Protein AF-A0A6L9YHJ6-F1 (afdb_monomer)

Structure (mmCIF, N/CA/C/O backbone):
data_AF-A0A6L9YHJ6-F1
#
_entry.id   AF-A0A6L9YHJ6-F1
#
loop_
_atom_site.group_PDB
_atom_site.id
_atom_site.type_symbol
_atom_site.label_atom_id
_atom_site.label_alt_id
_atom_site.label_comp_id
_atom_site.label_asym_id
_atom_site.label_entity_id
_atom_site.label_seq_id
_atom_site.pdbx_PDB_ins_code
_atom_site.Cartn_x
_atom_site.Cartn_y
_atom_site.Cartn_z
_atom_site.occupancy
_atom_site.B_iso_or_equiv
_atom_site.auth_seq_id
_atom_site.auth_comp_id
_atom_site.auth_asym_id
_atom_site.auth_atom_id
_atom_site.pdbx_PDB_model_num
ATOM 1 N N . MET A 1 1 ? 12.066 2.619 3.632 1.00 60.19 1 MET A N 1
ATOM 2 C CA . MET A 1 1 ? 12.499 1.839 2.445 1.00 60.19 1 MET A CA 1
ATOM 3 C C . MET A 1 1 ? 12.240 2.711 1.219 1.00 60.19 1 MET A C 1
ATOM 5 O O . MET A 1 1 ? 11.196 3.342 1.198 1.00 60.19 1 MET A O 1
ATOM 9 N N . GLY A 1 2 ? 13.189 2.837 0.285 1.00 82.94 2 GLY A N 1
ATOM 10 C CA . GLY A 1 2 ? 13.108 3.817 -0.812 1.00 82.94 2 GLY A CA 1
ATOM 11 C C . GLY A 1 2 ? 12.429 3.302 -2.085 1.00 82.94 2 GLY A C 1
ATOM 12 O O . GLY A 1 2 ? 12.253 2.095 -2.258 1.00 82.94 2 GLY A O 1
ATOM 13 N N . ILE A 1 3 ? 12.109 4.233 -2.988 1.00 90.50 3 ILE A N 1
ATOM 14 C CA . ILE A 1 3 ? 11.460 3.978 -4.286 1.00 90.50 3 ILE A CA 1
ATOM 15 C C . ILE A 1 3 ? 12.320 3.144 -5.249 1.00 90.50 3 ILE A C 1
ATOM 17 O O . ILE A 1 3 ? 11.811 2.503 -6.160 1.00 90.50 3 ILE A O 1
ATOM 21 N N . GLU A 1 4 ? 13.632 3.094 -5.010 1.00 91.81 4 GLU A N 1
ATOM 22 C CA . GLU A 1 4 ? 14.607 2.372 -5.832 1.00 91.81 4 GLU A CA 1
ATOM 23 C C . GLU A 1 4 ? 14.233 0.895 -6.048 1.00 91.81 4 GLU A C 1
ATOM 25 O O . GLU A 1 4 ? 14.529 0.333 -7.096 1.00 91.81 4 GLU A O 1
ATOM 30 N N . ARG A 1 5 ? 13.531 0.269 -5.091 1.00 92.00 5 ARG A N 1
ATOM 31 C CA . ARG A 1 5 ? 13.114 -1.141 -5.176 1.00 92.00 5 ARG A CA 1
ATOM 32 C C . ARG A 1 5 ? 12.245 -1.451 -6.397 1.00 92.00 5 ARG A C 1
ATOM 34 O O . ARG A 1 5 ? 12.295 -2.568 -6.889 1.00 92.00 5 ARG A O 1
ATOM 41 N N . TYR A 1 6 ? 11.492 -0.483 -6.913 1.00 95.25 6 TYR A N 1
ATOM 42 C CA . TYR A 1 6 ? 10.631 -0.694 -8.082 1.00 95.25 6 TYR A CA 1
ATOM 43 C C . TYR A 1 6 ? 11.399 -0.675 -9.407 1.00 95.25 6 TYR A C 1
ATOM 45 O O . TYR A 1 6 ? 10.825 -0.934 -10.457 1.00 95.25 6 TYR A O 1
ATOM 53 N N . PHE A 1 7 ? 12.708 -0.412 -9.363 1.00 95.25 7 PHE A N 1
ATOM 54 C CA . PHE A 1 7 ? 13.616 -0.485 -10.507 1.00 95.25 7 PHE A CA 1
ATOM 55 C C . PHE A 1 7 ? 14.366 -1.826 -10.558 1.00 95.25 7 PHE A C 1
ATOM 57 O O . PHE A 1 7 ? 15.302 -1.980 -11.342 1.00 95.25 7 PHE A O 1
ATOM 64 N N . PHE A 1 8 ? 13.971 -2.806 -9.738 1.00 95.50 8 PHE A N 1
ATOM 65 C CA . PHE A 1 8 ? 14.528 -4.158 -9.722 1.00 95.50 8 PHE A CA 1
ATOM 66 C C . PHE A 1 8 ? 13.431 -5.205 -9.918 1.00 95.50 8 PHE A C 1
ATOM 68 O O . PHE A 1 8 ? 12.334 -5.066 -9.378 1.00 95.50 8 PHE A O 1
ATOM 75 N N . LEU A 1 9 ? 13.771 -6.294 -10.610 1.00 94.62 9 LEU A N 1
ATOM 76 C CA . LEU A 1 9 ? 12.945 -7.502 -10.671 1.00 94.62 9 LEU A CA 1
ATOM 77 C C . LEU A 1 9 ? 13.459 -8.523 -9.662 1.00 94.62 9 LEU A C 1
ATOM 79 O O . LEU A 1 9 ? 14.649 -8.837 -9.657 1.00 94.62 9 LEU A O 1
ATOM 83 N N . TYR A 1 10 ? 12.569 -9.036 -8.820 1.00 93.94 10 TYR A N 1
ATOM 84 C CA . TYR A 1 10 ? 12.864 -9.933 -7.713 1.00 93.94 10 TYR A CA 1
ATOM 85 C C . TYR A 1 10 ? 12.521 -11.381 -8.056 1.00 93.94 10 TYR A C 1
ATOM 87 O O . TYR A 1 10 ? 11.380 -11.717 -8.358 1.00 93.94 10 TYR A O 1
ATOM 95 N N . TYR A 1 11 ? 13.495 -12.264 -7.869 1.00 93.88 11 TYR A N 1
ATOM 96 C CA . TYR A 1 11 ? 13.375 -13.697 -8.097 1.00 93.88 11 TYR A CA 1
ATOM 97 C C . TYR A 1 11 ? 13.592 -14.445 -6.786 1.00 93.88 11 TYR A C 1
ATOM 99 O O . TYR A 1 11 ? 14.512 -14.139 -6.020 1.00 93.88 11 TYR A O 1
ATOM 107 N N . LYS A 1 12 ? 12.723 -15.420 -6.495 1.00 93.25 12 LYS A N 1
ATOM 108 C CA . LYS A 1 12 ? 12.873 -16.279 -5.315 1.00 93.25 12 LYS A CA 1
ATOM 109 C C . LYS A 1 12 ? 14.107 -17.161 -5.476 1.00 93.25 12 LYS A C 1
ATOM 111 O O . LYS A 1 12 ? 14.342 -17.715 -6.543 1.00 93.25 12 LYS A O 1
ATOM 116 N N . LEU A 1 13 ? 14.854 -17.315 -4.391 1.00 92.75 13 LEU A N 1
ATOM 117 C CA . LEU A 1 13 ? 15.991 -18.219 -4.311 1.00 92.75 13 LEU A CA 1
ATOM 118 C C . LEU A 1 13 ? 15.673 -19.418 -3.407 1.00 92.75 13 LEU A C 1
ATOM 120 O O . LEU A 1 13 ? 14.813 -19.303 -2.525 1.00 92.75 13 LEU A O 1
ATOM 124 N N . PRO A 1 14 ? 16.380 -20.550 -3.584 1.00 93.00 14 PRO A N 1
ATOM 125 C CA . PRO A 1 14 ? 16.259 -21.705 -2.705 1.00 93.00 14 PRO A CA 1
ATOM 126 C C . PRO A 1 14 ? 16.455 -21.343 -1.229 1.00 93.00 14 PRO A C 1
ATOM 128 O O . PRO A 1 14 ? 17.334 -20.554 -0.872 1.00 93.00 14 PRO A O 1
ATOM 131 N N . ALA A 1 15 ? 15.663 -21.965 -0.351 1.00 88.69 15 ALA A N 1
ATOM 132 C CA . ALA A 1 15 ? 15.728 -21.720 1.090 1.00 88.69 15 ALA A CA 1
ATOM 133 C C . ALA A 1 15 ? 17.104 -22.061 1.692 1.00 88.69 15 ALA A C 1
ATOM 135 O O . ALA A 1 15 ? 17.530 -21.402 2.641 1.00 88.69 15 ALA A O 1
ATOM 136 N N . SER A 1 16 ? 17.821 -23.022 1.103 1.00 91.31 16 SER A N 1
ATOM 137 C CA . SER A 1 16 ? 19.186 -23.405 1.487 1.00 91.31 16 SER A CA 1
ATOM 138 C C . SER A 1 16 ? 20.178 -22.239 1.418 1.00 91.31 16 SER A C 1
ATOM 140 O O . SER A 1 16 ? 21.087 -22.154 2.240 1.00 91.31 16 SER A O 1
ATOM 142 N N . LEU A 1 17 ? 19.973 -21.287 0.502 1.00 89.44 17 LEU A N 1
ATOM 143 C CA . LEU A 1 17 ? 20.845 -20.122 0.348 1.00 89.44 17 LEU A CA 1
ATOM 144 C C . LEU A 1 17 ? 20.545 -19.010 1.362 1.00 89.44 17 LEU A C 1
ATOM 146 O O . LEU A 1 17 ? 21.304 -18.052 1.470 1.00 89.44 17 LEU A O 1
ATOM 150 N N . LYS A 1 18 ? 19.463 -19.102 2.143 1.00 90.19 18 LYS A N 1
ATOM 151 C CA . LYS A 1 18 ? 19.025 -18.013 3.029 1.00 90.19 18 LYS A CA 1
ATOM 152 C C . LYS A 1 18 ? 20.116 -17.553 3.997 1.00 90.19 18 LYS A C 1
ATOM 154 O O . LYS A 1 18 ? 20.342 -16.353 4.120 1.00 90.19 18 LYS A O 1
ATOM 159 N N . THR A 1 19 ? 20.789 -18.483 4.671 1.00 88.69 19 THR A N 1
ATOM 160 C CA . THR A 1 19 ? 21.767 -18.154 5.720 1.00 88.69 19 THR A CA 1
ATOM 161 C C . THR A 1 19 ? 23.014 -17.482 5.154 1.00 88.69 19 THR A C 1
ATOM 163 O O . THR A 1 19 ? 23.485 -16.495 5.718 1.00 88.69 19 THR A O 1
ATOM 166 N N . ILE A 1 20 ? 23.539 -17.981 4.029 1.00 90.06 20 ILE A N 1
ATOM 167 C CA . ILE A 1 20 ? 24.721 -17.385 3.395 1.00 90.06 20 ILE A CA 1
ATOM 168 C C . ILE A 1 20 ? 24.390 -16.006 2.819 1.00 90.06 20 ILE A C 1
ATOM 170 O O . ILE A 1 20 ? 25.118 -15.046 3.047 1.00 90.06 20 ILE A O 1
ATOM 174 N N . LEU A 1 21 ? 23.232 -15.869 2.176 1.00 89.62 21 LEU A N 1
ATOM 175 C CA . LEU A 1 21 ? 22.786 -14.609 1.590 1.00 89.62 21 LEU A CA 1
ATOM 176 C C . LEU A 1 21 ? 22.484 -13.540 2.635 1.00 89.62 21 LEU A C 1
ATOM 178 O O . LEU A 1 21 ? 22.766 -12.371 2.403 1.00 89.62 21 LEU A O 1
ATOM 182 N N . TYR A 1 22 ? 21.978 -13.935 3.804 1.00 88.00 22 TYR A N 1
ATOM 183 C CA . TYR A 1 22 ? 21.800 -13.022 4.931 1.00 88.00 22 TYR A CA 1
ATOM 184 C C . TYR A 1 22 ? 23.130 -12.404 5.383 1.00 88.00 22 TYR A C 1
ATOM 186 O O . TYR A 1 22 ? 23.193 -11.210 5.658 1.00 88.00 22 TYR A O 1
ATOM 194 N N . LYS A 1 23 ? 24.214 -13.192 5.404 1.00 89.06 23 LYS A N 1
ATOM 195 C CA . LYS A 1 23 ? 25.560 -12.698 5.739 1.00 89.06 23 LYS A CA 1
ATOM 196 C C . LYS A 1 23 ? 26.142 -11.789 4.650 1.00 89.06 23 LYS A C 1
ATOM 198 O O . LYS A 1 23 ? 26.884 -10.865 4.965 1.00 89.06 23 LYS A O 1
ATOM 203 N N . LEU A 1 24 ? 25.798 -12.039 3.386 1.00 88.00 24 LEU A N 1
ATOM 204 C CA . LEU A 1 24 ? 26.306 -11.293 2.229 1.00 88.00 24 LEU A CA 1
ATOM 205 C C . LEU A 1 24 ? 25.477 -10.052 1.867 1.00 88.00 24 LEU A C 1
ATOM 207 O O . LEU A 1 24 ? 25.914 -9.272 1.023 1.00 88.00 24 LEU A O 1
ATOM 211 N N . ASP A 1 25 ? 24.318 -9.844 2.499 1.00 86.56 25 ASP A N 1
ATOM 212 C CA . ASP A 1 25 ? 23.362 -8.778 2.167 1.00 86.56 25 ASP A CA 1
ATOM 213 C C . ASP A 1 25 ? 24.032 -7.399 2.067 1.00 86.56 25 ASP A C 1
ATOM 215 O O . ASP A 1 25 ? 23.940 -6.744 1.033 1.00 86.56 25 ASP A O 1
ATOM 219 N N . ARG A 1 26 ? 24.803 -6.995 3.088 1.00 85.62 26 ARG A N 1
ATOM 220 C CA . ARG A 1 26 ? 25.475 -5.682 3.113 1.00 85.62 26 ARG A CA 1
ATOM 221 C C . ARG A 1 26 ? 26.523 -5.525 2.013 1.00 85.62 26 ARG A C 1
ATOM 223 O O . ARG A 1 26 ? 26.65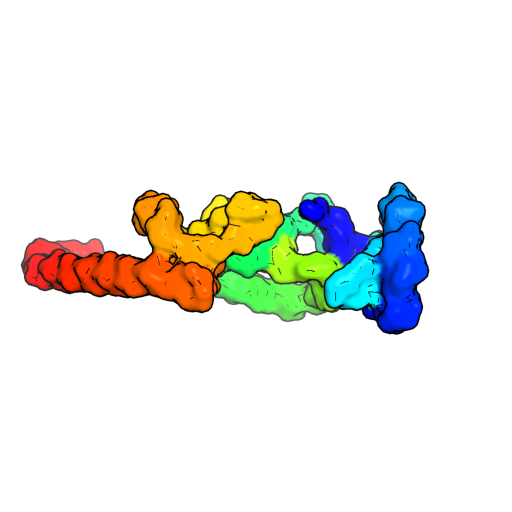1 -4.442 1.457 1.00 85.62 26 ARG A O 1
ATOM 230 N N . ILE A 1 27 ? 27.263 -6.593 1.719 1.00 87.88 27 ILE A N 1
ATOM 231 C CA . ILE A 1 27 ? 28.344 -6.579 0.727 1.00 87.88 27 ILE A CA 1
ATOM 232 C C . ILE A 1 27 ? 27.742 -6.456 -0.670 1.00 87.88 27 ILE A C 1
ATOM 234 O O . ILE A 1 27 ? 28.127 -5.586 -1.446 1.00 87.88 27 ILE A O 1
ATOM 238 N N . VAL A 1 28 ? 26.752 -7.297 -0.977 1.00 86.00 28 VAL A N 1
ATOM 239 C CA . VAL A 1 28 ? 26.128 -7.292 -2.299 1.00 86.00 28 VAL A CA 1
ATOM 240 C C . VAL A 1 28 ? 25.304 -6.028 -2.507 1.00 86.00 28 VAL A C 1
ATOM 242 O O . VAL A 1 28 ? 25.353 -5.459 -3.588 1.00 86.00 28 VAL A O 1
ATOM 245 N N . ASN A 1 29 ? 24.589 -5.535 -1.497 1.00 88.44 29 ASN A N 1
ATOM 246 C CA . ASN A 1 29 ? 23.701 -4.381 -1.656 1.00 88.44 29 ASN A CA 1
ATOM 247 C C . ASN A 1 29 ? 24.426 -3.024 -1.746 1.00 88.44 29 ASN A C 1
ATOM 249 O O . ASN A 1 29 ? 23.754 -2.014 -1.944 1.00 88.44 29 ASN A O 1
ATOM 253 N N . TRP A 1 30 ? 25.759 -2.982 -1.624 1.00 88.69 30 TRP A N 1
ATOM 254 C CA . TRP A 1 30 ? 26.539 -1.745 -1.752 1.00 88.69 30 TRP A CA 1
ATOM 255 C C . TRP A 1 30 ? 26.659 -1.247 -3.204 1.00 88.69 30 TRP A C 1
ATOM 257 O O . TRP A 1 30 ? 26.629 -0.045 -3.450 1.00 88.69 30 TRP A O 1
ATOM 267 N N . GLN A 1 31 ? 26.749 -2.160 -4.178 1.00 90.88 31 GLN A N 1
ATOM 268 C CA . GLN A 1 31 ? 26.767 -1.823 -5.612 1.00 90.88 31 GLN A CA 1
ATOM 269 C C . GLN A 1 31 ? 25.343 -1.570 -6.150 1.00 90.88 31 GLN A C 1
ATOM 271 O O . GLN A 1 31 ? 24.399 -1.975 -5.486 1.00 90.88 31 GLN A O 1
ATOM 276 N N . PRO A 1 32 ? 25.115 -0.936 -7.321 1.00 88.81 32 PRO A N 1
ATOM 277 C CA . PRO A 1 32 ? 23.773 -0.517 -7.765 1.00 88.81 32 PRO A CA 1
ATOM 278 C C . PRO A 1 32 ? 22.967 -1.516 -8.626 1.00 88.81 32 PRO A C 1
ATOM 280 O O . PRO A 1 32 ? 21.777 -1.299 -8.831 1.00 88.81 32 PRO A O 1
ATOM 283 N N . LEU A 1 33 ? 23.568 -2.579 -9.151 1.00 92.12 33 LEU A N 1
ATOM 284 C CA . LEU A 1 33 ? 23.013 -3.498 -10.155 1.00 92.12 33 LEU A CA 1
ATOM 285 C C . LEU A 1 33 ? 22.224 -4.678 -9.579 1.00 92.12 33 LEU A C 1
ATOM 287 O O . LEU A 1 33 ? 21.216 -5.085 -10.149 1.00 92.12 33 LEU A O 1
ATOM 291 N N . VAL A 1 34 ? 22.676 -5.249 -8.467 1.00 93.31 34 VAL A N 1
ATOM 292 C CA . VAL A 1 34 ? 22.055 -6.437 -7.858 1.00 93.31 34 VAL A CA 1
ATOM 293 C C . VAL A 1 34 ? 21.645 -6.134 -6.423 1.00 93.31 34 VAL A C 1
ATOM 295 O O . VAL A 1 34 ? 22.321 -5.394 -5.711 1.00 93.31 34 VAL A O 1
ATOM 298 N N . ARG A 1 35 ? 20.529 -6.692 -5.971 1.00 92.69 35 ARG A N 1
ATOM 299 C CA . ARG A 1 35 ? 20.169 -6.718 -4.555 1.00 92.69 35 ARG A CA 1
ATOM 300 C C . ARG A 1 35 ? 19.977 -8.151 -4.113 1.00 92.69 35 ARG A C 1
ATOM 302 O O . ARG A 1 35 ? 19.462 -8.972 -4.860 1.00 92.69 35 ARG A O 1
ATOM 309 N N . ILE A 1 36 ? 20.335 -8.452 -2.883 1.00 92.56 36 ILE A N 1
ATOM 310 C CA . ILE A 1 36 ? 19.966 -9.699 -2.229 1.00 92.56 36 ILE A CA 1
ATOM 311 C C . ILE A 1 36 ? 19.124 -9.323 -1.028 1.00 92.56 36 ILE A C 1
ATOM 313 O O . ILE A 1 36 ? 19.366 -8.300 -0.399 1.00 92.56 36 ILE A O 1
ATOM 317 N N . ARG A 1 37 ? 18.079 -10.104 -0.760 1.00 87.88 37 ARG A N 1
ATOM 318 C CA . ARG A 1 37 ? 17.274 -9.963 0.452 1.00 87.88 37 ARG A CA 1
ATOM 319 C C . ARG A 1 37 ? 17.003 -11.341 1.013 1.00 87.88 37 ARG A C 1
ATOM 321 O O . ARG A 1 37 ? 16.320 -12.138 0.376 1.00 87.88 37 ARG A O 1
ATOM 328 N N . ALA A 1 38 ? 17.495 -11.606 2.212 1.00 89.88 38 ALA A N 1
ATOM 329 C CA . ALA A 1 38 ? 17.190 -12.821 2.953 1.00 89.88 38 ALA A CA 1
ATOM 330 C C . ALA A 1 38 ? 16.553 -12.448 4.293 1.00 89.88 38 ALA A C 1
ATOM 332 O O . ALA A 1 38 ? 17.043 -11.576 5.000 1.00 89.88 38 ALA A O 1
ATOM 333 N N . GLY A 1 39 ? 15.437 -13.082 4.649 1.00 85.19 39 GLY A N 1
ATOM 334 C CA . GLY A 1 39 ? 14.755 -12.763 5.903 1.00 85.19 39 GLY A CA 1
ATOM 335 C C . GLY A 1 39 ? 13.583 -13.682 6.213 1.00 85.19 39 GLY A C 1
ATOM 336 O O . GLY A 1 39 ? 13.531 -14.830 5.763 1.00 85.19 39 GLY A O 1
ATOM 337 N N . LYS A 1 40 ? 12.619 -13.168 6.988 1.00 80.94 40 LYS A N 1
ATOM 338 C CA . LYS A 1 40 ? 11.401 -13.900 7.380 1.00 80.94 40 LYS A CA 1
ATOM 339 C C . LYS A 1 40 ? 10.654 -14.478 6.171 1.00 80.94 40 LYS A C 1
ATOM 341 O O . LYS A 1 40 ? 10.175 -15.600 6.232 1.00 80.94 40 LYS A O 1
ATOM 346 N N . PHE A 1 41 ? 10.642 -13.752 5.055 1.00 81.75 41 PHE A N 1
ATOM 347 C CA . PHE A 1 41 ? 9.924 -14.125 3.832 1.00 81.75 41 PHE A CA 1
ATOM 348 C C . PHE A 1 41 ? 10.781 -14.880 2.801 1.00 81.75 41 PHE A C 1
ATOM 350 O O . PHE A 1 41 ? 10.467 -14.850 1.610 1.00 81.75 41 PHE A O 1
ATOM 357 N N . GLY A 1 42 ? 11.871 -15.521 3.231 1.00 87.38 42 GLY A N 1
ATOM 358 C CA . GLY A 1 42 ? 12.777 -16.283 2.365 1.00 87.38 42 GLY A CA 1
ATOM 359 C C . GLY A 1 42 ? 13.911 -15.447 1.768 1.00 87.38 42 GLY A C 1
ATOM 360 O O . GLY A 1 42 ? 14.149 -14.316 2.197 1.00 87.38 42 GLY A O 1
ATOM 361 N N . ALA A 1 43 ? 14.619 -16.034 0.803 1.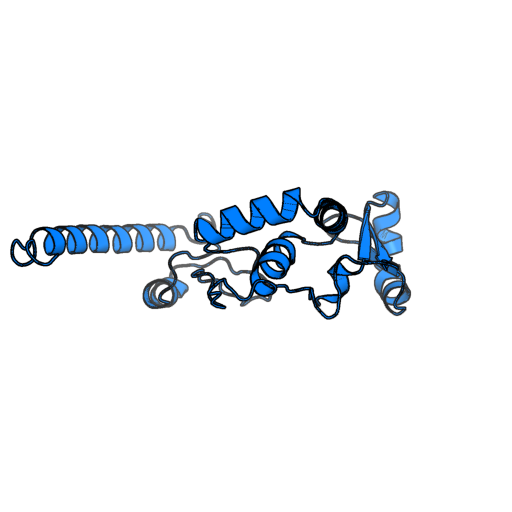00 91.75 43 ALA A N 1
ATOM 362 C CA . ALA A 1 43 ? 15.711 -15.400 0.075 1.00 91.75 43 ALA A CA 1
ATOM 363 C C . ALA A 1 43 ? 15.268 -14.989 -1.333 1.00 91.75 43 ALA A C 1
ATOM 365 O O . ALA A 1 43 ? 14.545 -15.724 -2.009 1.00 91.75 43 ALA A O 1
ATOM 366 N N . ARG A 1 44 ? 15.691 -13.806 -1.771 1.00 93.69 44 ARG A N 1
ATOM 367 C CA . ARG A 1 44 ? 15.465 -13.278 -3.116 1.00 93.69 44 ARG A CA 1
ATOM 368 C C . ARG A 1 44 ? 16.730 -12.613 -3.633 1.00 93.69 44 ARG A C 1
ATOM 370 O O . ARG A 1 44 ? 17.444 -11.974 -2.859 1.00 93.69 44 ARG A O 1
ATOM 377 N N . ILE A 1 45 ? 16.943 -12.715 -4.937 1.00 94.38 45 ILE A N 1
ATOM 378 C CA . ILE A 1 45 ? 17.842 -11.839 -5.687 1.00 94.38 45 ILE A CA 1
ATOM 379 C C . ILE A 1 45 ? 16.993 -10.841 -6.463 1.00 94.38 45 ILE A C 1
ATOM 381 O O . ILE A 1 45 ? 15.911 -11.183 -6.930 1.00 94.38 45 ILE A O 1
ATOM 385 N N . ALA A 1 46 ? 17.465 -9.611 -6.570 1.00 94.44 46 ALA A N 1
ATOM 386 C CA . ALA A 1 46 ? 16.869 -8.578 -7.385 1.00 94.44 46 ALA A CA 1
ATOM 387 C C . ALA A 1 46 ? 17.895 -8.094 -8.402 1.00 94.44 46 ALA A C 1
ATOM 389 O O . ALA A 1 46 ? 19.039 -7.828 -8.039 1.00 94.44 46 ALA A O 1
ATOM 390 N N . ILE A 1 47 ? 17.487 -7.966 -9.657 1.00 95.38 47 ILE A N 1
ATOM 391 C CA . ILE A 1 47 ? 18.344 -7.487 -10.744 1.00 95.38 47 ILE A CA 1
ATOM 392 C C . ILE A 1 47 ? 17.795 -6.143 -11.203 1.00 95.38 47 ILE A C 1
ATOM 394 O O . ILE A 1 47 ? 16.591 -6.024 -11.440 1.00 95.38 47 ILE A O 1
ATOM 398 N N . ARG A 1 48 ? 18.659 -5.127 -11.284 1.00 94.62 48 ARG A N 1
ATOM 399 C CA . ARG A 1 48 ? 18.290 -3.793 -11.757 1.00 94.62 48 ARG A CA 1
ATOM 400 C C . ARG A 1 48 ? 17.814 -3.895 -13.198 1.00 94.62 48 ARG A C 1
ATOM 402 O O . ARG A 1 48 ? 18.477 -4.488 -14.046 1.00 94.62 48 ARG A O 1
ATOM 409 N N . CYS A 1 49 ? 16.663 -3.302 -13.463 1.00 92.56 49 CYS A N 1
ATOM 410 C CA . CYS A 1 49 ? 16.077 -3.284 -14.789 1.00 92.56 49 CYS A CA 1
ATOM 411 C C . CYS A 1 49 ? 16.876 -2.335 -15.680 1.00 92.56 49 CYS A C 1
ATOM 413 O O . CYS A 1 49 ? 17.146 -1.199 -15.288 1.00 92.56 49 CYS A O 1
ATOM 415 N N . VAL A 1 50 ? 17.211 -2.789 -16.886 1.00 87.44 50 VAL A N 1
ATOM 416 C CA . VAL A 1 50 ? 17.786 -1.921 -17.924 1.00 87.44 50 VAL A CA 1
ATOM 417 C C . VAL A 1 50 ? 16.712 -0.989 -18.489 1.00 87.44 50 VAL A C 1
ATOM 419 O O . VAL A 1 50 ? 16.975 0.180 -18.741 1.00 87.44 50 VAL A O 1
ATOM 422 N N . SER A 1 51 ? 15.486 -1.498 -18.629 1.00 89.00 51 SER A N 1
ATOM 423 C CA . SER A 1 51 ? 14.305 -0.738 -19.030 1.00 89.00 51 SER A CA 1
ATOM 424 C C . SER A 1 51 ? 13.217 -0.914 -17.975 1.00 89.00 51 SER A C 1
ATOM 426 O O . SER A 1 51 ? 12.922 -2.038 -17.568 1.00 89.00 51 SER A O 1
ATOM 428 N N . THR A 1 52 ? 12.658 0.197 -17.504 1.00 92.69 52 THR A N 1
ATOM 429 C CA . THR A 1 52 ? 11.498 0.233 -16.609 1.00 92.69 52 THR A CA 1
ATOM 430 C C . THR A 1 52 ? 10.345 0.925 -17.326 1.00 92.69 52 THR A C 1
ATOM 432 O O . THR A 1 52 ? 10.579 1.694 -18.259 1.00 92.69 52 THR A O 1
ATOM 435 N N . PRO A 1 53 ? 9.095 0.726 -16.880 1.00 93.44 53 PRO A N 1
ATOM 436 C CA . PRO A 1 53 ? 7.976 1.496 -17.410 1.00 93.44 53 PRO A CA 1
ATOM 437 C C . PRO A 1 53 ? 7.986 2.966 -16.950 1.00 93.44 53 PRO A C 1
ATOM 439 O O . PRO A 1 53 ? 7.065 3.708 -17.273 1.00 93.44 53 PRO A O 1
ATOM 442 N N . PHE A 1 54 ? 8.986 3.384 -16.165 1.00 95.12 54 PHE A N 1
ATOM 443 C CA . PHE A 1 54 ? 9.065 4.722 -15.597 1.00 95.12 54 PHE A CA 1
ATOM 444 C C . PHE A 1 54 ? 9.977 5.615 -16.437 1.00 95.12 54 PHE A C 1
ATOM 446 O O . PHE A 1 54 ? 11.150 5.303 -16.637 1.00 95.12 54 PHE A O 1
ATOM 453 N N . THR A 1 55 ? 9.443 6.751 -16.870 1.00 94.38 55 THR A N 1
ATOM 454 C CA . THR A 1 55 ? 10.134 7.773 -17.666 1.00 94.38 55 THR A CA 1
ATOM 455 C C . THR A 1 55 ? 10.047 9.133 -16.958 1.00 94.38 55 THR A C 1
ATOM 457 O O . THR A 1 55 ? 9.370 9.252 -15.930 1.00 94.38 55 THR A O 1
ATOM 460 N N . PRO A 1 56 ? 10.717 10.189 -17.455 1.00 93.06 56 PRO A N 1
ATOM 461 C CA . PRO A 1 56 ? 10.512 11.542 -16.935 1.00 93.06 56 PRO A CA 1
ATOM 462 C C . PRO A 1 56 ? 9.040 11.999 -16.971 1.00 93.06 56 PRO A C 1
ATOM 464 O O . PRO A 1 56 ? 8.615 12.749 -16.088 1.00 93.06 56 PRO A O 1
ATOM 467 N N . GLU A 1 57 ? 8.267 11.511 -17.945 1.00 95.25 57 GLU A N 1
ATOM 468 C CA . GLU A 1 57 ? 6.842 11.797 -18.152 1.00 95.25 57 GLU A CA 1
ATOM 469 C C . GLU A 1 57 ? 5.923 10.870 -17.344 1.00 95.25 57 GLU A C 1
ATOM 471 O O . GLU A 1 57 ? 4.840 11.291 -16.944 1.00 95.25 57 GLU A O 1
ATOM 476 N N . PHE A 1 58 ? 6.348 9.628 -17.079 1.00 96.56 58 PHE A N 1
ATOM 477 C CA . PHE A 1 58 ? 5.615 8.663 -16.257 1.00 96.56 58 PHE A CA 1
ATOM 478 C C . PHE A 1 58 ? 6.449 8.229 -15.049 1.00 96.56 58 PHE A C 1
ATOM 480 O O . PHE A 1 58 ? 7.245 7.291 -15.104 1.00 96.56 58 PHE A O 1
ATOM 487 N N . LYS A 1 59 ? 6.283 8.922 -13.925 1.00 97.00 59 LYS A N 1
ATOM 488 C CA . LYS A 1 59 ? 7.136 8.748 -12.745 1.00 97.00 59 LYS A CA 1
ATOM 489 C C . LYS A 1 59 ? 6.677 7.584 -11.875 1.00 97.00 59 LYS A C 1
ATOM 491 O O . LYS A 1 59 ? 5.485 7.338 -11.709 1.00 97.00 59 LYS A O 1
ATOM 496 N N . CYS A 1 60 ? 7.626 6.909 -11.234 1.00 96.81 60 CYS A N 1
ATOM 497 C CA . CYS A 1 60 ? 7.292 6.003 -10.143 1.00 96.81 60 CYS A CA 1
ATOM 498 C C . CYS A 1 60 ? 6.836 6.831 -8.938 1.00 96.81 60 CYS A C 1
ATOM 500 O O . CYS A 1 60 ? 7.549 7.736 -8.501 1.00 96.81 60 CYS A O 1
ATOM 502 N N . TYR A 1 61 ? 5.686 6.481 -8.372 1.00 96.19 61 TYR A N 1
ATOM 503 C CA . TYR A 1 61 ? 5.210 6.999 -7.096 1.00 96.19 61 TYR A CA 1
ATOM 504 C C . TYR A 1 61 ? 4.991 5.849 -6.121 1.00 96.19 61 TYR A C 1
ATOM 506 O O . TYR A 1 61 ? 4.719 4.721 -6.527 1.00 96.19 61 TYR A O 1
ATOM 514 N N . ALA A 1 62 ? 5.113 6.132 -4.827 1.00 95.56 62 ALA A N 1
ATOM 515 C CA . ALA A 1 62 ? 4.868 5.148 -3.786 1.00 95.56 62 ALA A CA 1
ATOM 516 C C . ALA A 1 62 ? 4.231 5.779 -2.548 1.00 95.56 62 ALA A C 1
ATOM 518 O O . ALA A 1 62 ? 4.422 6.963 -2.277 1.00 95.56 62 ALA A O 1
ATOM 519 N N . GLY A 1 63 ? 3.481 4.982 -1.792 1.00 93.75 63 GLY A N 1
ATOM 520 C CA . GLY A 1 63 ? 2.800 5.422 -0.583 1.00 93.75 63 GLY A CA 1
ATOM 521 C C . GLY A 1 63 ? 2.166 4.262 0.175 1.00 93.75 63 GLY A C 1
ATOM 522 O O . GLY A 1 63 ? 2.607 3.123 0.084 1.00 93.75 63 GLY A O 1
ATOM 523 N N . SER A 1 64 ? 1.110 4.553 0.934 1.00 93.62 64 SER A N 1
ATOM 524 C CA . SER A 1 64 ? 0.355 3.518 1.646 1.00 93.62 64 SER A CA 1
ATOM 525 C C . SER A 1 64 ? -0.308 2.547 0.670 1.00 93.62 64 SER A C 1
ATOM 527 O O . SER A 1 64 ? -0.848 2.991 -0.337 1.00 93.62 64 SER A O 1
ATOM 529 N N . GLN A 1 65 ? -0.356 1.257 1.007 1.00 94.38 65 GLN A N 1
ATOM 530 C CA . GLN A 1 65 ? -1.160 0.252 0.292 1.00 94.38 65 GLN A CA 1
ATOM 531 C C . GLN A 1 65 ? -2.683 0.463 0.423 1.00 94.38 65 GLN A C 1
ATOM 533 O O . GLN A 1 65 ? -3.460 -0.168 -0.283 1.00 94.38 65 GLN A O 1
ATOM 538 N N . TRP A 1 66 ? -3.127 1.321 1.349 1.00 95.88 66 TRP A N 1
ATOM 539 C CA . TRP A 1 66 ? -4.544 1.603 1.578 1.00 95.88 66 TRP A CA 1
ATOM 540 C C . TRP A 1 66 ? -4.975 2.856 0.819 1.00 95.88 66 TRP A C 1
ATOM 542 O O . TRP A 1 66 ? -4.355 3.911 0.985 1.00 95.88 66 TRP A O 1
ATOM 552 N N . HIS A 1 67 ? -6.069 2.765 0.054 1.00 95.44 67 HIS A N 1
ATOM 553 C CA . HIS A 1 67 ? -6.575 3.855 -0.796 1.00 95.44 67 HIS A CA 1
ATOM 554 C C . HIS A 1 67 ? -8.092 3.998 -0.725 1.00 95.44 67 HIS A C 1
ATOM 556 O O . HIS A 1 67 ? -8.816 3.025 -0.520 1.00 95.44 67 HIS A O 1
ATOM 562 N N . THR A 1 68 ? -8.591 5.224 -0.868 1.00 95.81 68 THR A N 1
ATOM 563 C CA . THR A 1 68 ? -10.022 5.501 -1.054 1.00 95.81 68 THR A CA 1
ATOM 564 C C . THR A 1 68 ? -10.181 6.005 -2.473 1.00 95.81 68 THR A C 1
ATOM 566 O O . THR A 1 68 ? -9.701 7.090 -2.794 1.00 95.81 68 THR A O 1
ATOM 569 N N . LEU A 1 69 ? -10.778 5.187 -3.335 1.00 95.88 69 LEU A N 1
ATOM 570 C CA . LEU A 1 69 ? -10.814 5.428 -4.773 1.00 95.88 69 LEU A CA 1
ATOM 571 C C . LEU A 1 69 ? -12.251 5.650 -5.226 1.00 95.88 69 LEU A C 1
ATOM 573 O O . LEU A 1 69 ? -13.144 4.880 -4.883 1.00 95.88 69 LEU A O 1
ATOM 577 N N . SER A 1 70 ? -12.463 6.703 -6.012 1.00 96.38 70 SER A N 1
ATOM 578 C CA . SER A 1 70 ? -13.730 6.907 -6.705 1.00 96.38 70 SER A CA 1
ATOM 579 C C . SER A 1 70 ? -13.867 5.915 -7.858 1.00 96.38 70 SER A C 1
ATOM 581 O O . SER A 1 70 ? -12.872 5.402 -8.379 1.00 96.38 70 SER A O 1
ATOM 583 N N . TYR A 1 71 ? -15.099 5.706 -8.318 1.00 97.25 71 TYR A N 1
ATOM 584 C CA . TYR A 1 71 ? -15.374 4.885 -9.496 1.00 97.25 71 TYR A CA 1
ATOM 585 C C . TYR A 1 71 ? -14.537 5.308 -10.717 1.00 97.25 71 TYR A C 1
ATOM 587 O O . TYR A 1 71 ? -13.944 4.465 -11.384 1.00 97.25 71 TYR A O 1
ATOM 595 N N . ARG A 1 72 ? -14.382 6.620 -10.945 1.00 97.00 72 ARG A N 1
ATOM 596 C CA . ARG A 1 72 ? -13.555 7.168 -12.032 1.00 97.00 72 ARG A CA 1
ATOM 597 C C . ARG A 1 72 ? -12.086 6.743 -11.928 1.00 97.00 72 ARG A C 1
ATOM 599 O O . ARG A 1 72 ? -11.478 6.425 -12.947 1.00 97.00 72 ARG A O 1
ATOM 606 N N . CYS A 1 73 ? -11.514 6.715 -10.721 1.00 97.69 73 CYS A N 1
ATOM 607 C CA . CYS A 1 73 ? -10.148 6.223 -10.519 1.00 97.69 73 CYS A CA 1
ATOM 608 C C . CYS A 1 73 ? -10.037 4.735 -10.869 1.00 97.69 73 CYS A C 1
ATOM 610 O O . CYS A 1 73 ? -9.084 4.340 -11.532 1.00 97.69 73 CYS A O 1
ATOM 612 N N . ILE A 1 74 ? -11.019 3.922 -10.467 1.00 97.81 74 ILE A N 1
ATOM 613 C CA . ILE A 1 74 ? -11.043 2.485 -10.777 1.00 97.81 74 ILE A CA 1
ATOM 614 C C . ILE A 1 74 ? -11.154 2.245 -12.285 1.00 97.81 74 ILE A C 1
ATOM 616 O O . ILE A 1 74 ? -10.372 1.470 -12.831 1.00 97.81 74 ILE A O 1
ATOM 620 N N . GLN A 1 75 ? -12.059 2.946 -12.973 1.00 98.06 75 GLN A N 1
ATOM 621 C CA . GLN A 1 75 ? -12.178 2.864 -14.432 1.00 98.06 75 GLN A CA 1
ATOM 622 C C . GLN A 1 75 ? -10.871 3.244 -15.130 1.00 98.06 75 GLN A C 1
ATOM 624 O O . GLN A 1 75 ? -10.455 2.572 -16.072 1.00 98.06 75 GLN A O 1
ATOM 629 N N . TYR A 1 76 ? -10.205 4.300 -14.658 1.00 98.19 76 TYR A N 1
ATOM 630 C CA . TYR A 1 76 ? -8.923 4.712 -15.214 1.00 98.19 76 TYR A CA 1
ATOM 631 C C . TYR A 1 76 ? -7.836 3.652 -15.004 1.00 98.19 76 TYR A C 1
ATOM 633 O O . TYR A 1 76 ? -7.121 3.329 -15.948 1.00 98.19 76 TYR A O 1
ATOM 641 N N . ILE A 1 77 ? -7.740 3.069 -13.802 1.00 98.12 77 ILE A N 1
ATOM 642 C CA . ILE A 1 77 ? -6.803 1.970 -13.523 1.00 98.12 77 ILE A CA 1
ATOM 643 C C . ILE A 1 77 ? -7.075 0.796 -14.461 1.00 98.12 77 ILE A C 1
ATOM 645 O O . ILE A 1 77 ? -6.136 0.294 -15.070 1.00 98.12 77 ILE A O 1
ATOM 649 N N . HIS A 1 78 ? -8.339 0.396 -14.622 1.00 98.12 78 HIS A N 1
ATOM 650 C CA . HIS A 1 78 ? -8.724 -0.698 -15.513 1.00 98.12 78 HIS A CA 1
ATOM 651 C C . HIS A 1 78 ? -8.260 -0.451 -16.955 1.00 98.12 78 HIS A C 1
ATOM 653 O O . HIS A 1 78 ? -7.530 -1.255 -17.526 1.00 98.12 78 HIS A O 1
ATOM 659 N N . GLN A 1 79 ? -8.601 0.709 -17.519 1.00 98.25 79 GLN A N 1
ATOM 660 C CA . GLN A 1 79 ? -8.192 1.067 -18.879 1.00 98.25 79 GLN A CA 1
ATOM 661 C C . GLN A 1 79 ? -6.668 1.163 -19.018 1.00 98.25 79 GLN A C 1
ATOM 663 O O . GLN A 1 79 ? -6.112 0.807 -20.057 1.00 98.25 79 GLN A O 1
ATOM 668 N N . PHE A 1 80 ? -5.977 1.651 -17.984 1.00 98.19 80 PHE A N 1
ATOM 669 C CA . PHE A 1 80 ? -4.523 1.729 -17.983 1.00 98.19 80 PHE A CA 1
ATOM 670 C C . PHE A 1 80 ? -3.895 0.335 -18.044 1.00 98.19 80 PHE A C 1
ATOM 672 O O . PHE A 1 80 ? -3.007 0.121 -18.868 1.00 98.19 80 PHE A O 1
ATOM 679 N N . VAL A 1 81 ? -4.342 -0.614 -17.214 1.00 97.69 81 VAL A N 1
ATOM 680 C CA . VAL A 1 81 ? -3.742 -1.957 -17.175 1.00 97.69 81 VAL A CA 1
ATOM 681 C C . VAL A 1 81 ? -3.995 -2.745 -18.458 1.00 97.69 81 VAL A C 1
ATOM 683 O O . VAL A 1 81 ? -3.097 -3.453 -18.905 1.00 97.69 81 VAL A O 1
ATOM 686 N N . GLU A 1 82 ? -5.157 -2.567 -19.093 1.00 98.12 82 GLU A N 1
ATOM 687 C CA . GLU A 1 82 ? -5.461 -3.171 -20.399 1.00 98.12 82 GLU A CA 1
ATOM 688 C C . GLU A 1 82 ? -4.539 -2.642 -21.503 1.00 98.12 82 GLU A C 1
ATOM 690 O O . GLU A 1 82 ? -4.057 -3.404 -22.338 1.00 98.12 82 GLU A O 1
ATOM 695 N N . ARG A 1 83 ? -4.254 -1.334 -21.492 1.00 97.94 83 ARG A N 1
ATOM 696 C CA . ARG A 1 83 ? -3.391 -0.686 -22.492 1.00 97.94 83 ARG A CA 1
ATOM 697 C C . ARG A 1 83 ? -1.900 -0.901 -22.239 1.00 97.94 83 ARG A C 1
ATOM 699 O O . ARG A 1 83 ? -1.111 -0.777 -23.169 1.00 97.94 83 ARG A O 1
ATOM 706 N N . ASN A 1 84 ? -1.506 -1.206 -21.002 1.00 97.50 84 ASN A N 1
ATOM 707 C CA . ASN A 1 84 ? -0.106 -1.268 -20.579 1.00 97.50 84 ASN A CA 1
ATOM 708 C C . ASN A 1 84 ? 0.244 -2.618 -19.922 1.00 97.50 84 ASN A C 1
ATOM 710 O O . ASN A 1 84 ? 0.677 -2.649 -18.765 1.00 97.50 84 ASN A O 1
ATOM 714 N N . PRO A 1 85 ? 0.133 -3.755 -20.636 1.00 96.31 85 PRO A N 1
ATOM 715 C CA . PRO A 1 85 ? 0.441 -5.069 -20.066 1.00 96.31 85 PRO A CA 1
ATOM 716 C C . PRO A 1 85 ? 1.901 -5.191 -19.595 1.00 96.31 85 PRO A C 1
ATOM 718 O O . PRO A 1 85 ? 2.185 -5.905 -18.632 1.00 96.31 85 PRO A O 1
ATOM 721 N N . ALA A 1 86 ? 2.830 -4.453 -20.216 1.00 94.25 86 ALA A N 1
ATOM 722 C CA . ALA A 1 86 ? 4.230 -4.399 -19.796 1.00 94.25 86 ALA A CA 1
ATOM 723 C C . ALA A 1 86 ? 4.407 -3.804 -18.386 1.00 94.25 86 ALA A C 1
ATOM 725 O O . ALA A 1 86 ? 5.237 -4.295 -17.622 1.00 94.25 86 ALA A O 1
ATOM 726 N N . PHE A 1 87 ? 3.595 -2.808 -18.007 1.00 96.12 87 PHE A N 1
ATOM 727 C CA . PHE A 1 87 ? 3.599 -2.243 -16.653 1.00 96.12 87 PHE A CA 1
ATOM 728 C C . PHE A 1 87 ? 3.176 -3.296 -15.621 1.00 96.12 87 PHE A C 1
ATOM 730 O O . PHE A 1 87 ? 3.852 -3.500 -14.615 1.00 96.12 87 PHE A O 1
ATOM 737 N N . VAL A 1 88 ? 2.105 -4.039 -15.916 1.00 96.19 88 VAL A N 1
ATOM 738 C CA . VAL A 1 88 ? 1.612 -5.122 -15.049 1.00 96.19 88 VAL A CA 1
ATOM 739 C C . VAL A 1 88 ? 2.652 -6.235 -14.903 1.00 96.19 88 VAL A C 1
ATOM 741 O O . VAL A 1 88 ? 2.871 -6.747 -13.805 1.00 96.19 88 VAL A O 1
ATOM 744 N N . GLN A 1 89 ? 3.316 -6.608 -16.000 1.00 94.19 89 GLN A N 1
ATOM 745 C CA . GLN A 1 89 ? 4.360 -7.631 -15.980 1.00 94.19 89 GLN A CA 1
ATOM 746 C C . GLN A 1 89 ? 5.594 -7.188 -15.184 1.00 94.19 89 GLN A C 1
ATOM 748 O O . GLN A 1 89 ? 6.190 -8.013 -14.486 1.00 94.19 89 GLN A O 1
ATOM 753 N N . HIS A 1 90 ? 5.962 -5.908 -15.269 1.00 94.69 90 HIS A N 1
ATOM 754 C CA . HIS A 1 90 ? 7.018 -5.319 -14.449 1.00 94.69 90 HIS A CA 1
ATOM 755 C C . HIS A 1 90 ? 6.664 -5.429 -12.965 1.00 94.69 90 HIS A C 1
ATOM 757 O O . HIS A 1 90 ? 7.390 -6.075 -12.208 1.00 94.69 90 HIS A O 1
ATOM 763 N N . ASP A 1 91 ? 5.503 -4.907 -12.563 1.00 94.06 91 ASP A N 1
ATOM 764 C CA . ASP A 1 91 ? 5.098 -4.870 -11.154 1.00 94.06 91 ASP A CA 1
ATOM 765 C C . ASP A 1 91 ? 4.817 -6.247 -10.536 1.00 94.06 91 ASP A C 1
ATOM 767 O O . ASP A 1 91 ? 4.991 -6.432 -9.332 1.00 94.06 91 ASP A O 1
ATOM 771 N N . ARG A 1 92 ? 4.487 -7.265 -11.340 1.00 93.81 92 ARG A N 1
ATOM 772 C CA . ARG A 1 92 ? 4.380 -8.658 -10.863 1.00 93.81 92 ARG A CA 1
ATOM 773 C C . ARG A 1 92 ? 5.674 -9.161 -10.214 1.00 93.81 92 ARG A C 1
ATOM 775 O O . ARG A 1 92 ? 5.623 -10.012 -9.326 1.00 93.81 92 ARG A O 1
ATOM 782 N N . ASN A 1 93 ? 6.816 -8.647 -10.663 1.00 91.12 93 ASN A N 1
ATOM 783 C CA . ASN A 1 93 ? 8.136 -9.039 -10.189 1.00 91.12 93 ASN A CA 1
ATOM 784 C C . ASN A 1 93 ? 8.808 -7.948 -9.340 1.00 91.12 93 ASN A C 1
ATOM 786 O O . ASN A 1 93 ? 9.971 -8.114 -8.975 1.00 91.12 93 ASN A O 1
ATOM 790 N N . THR A 1 94 ? 8.128 -6.851 -8.993 1.00 92.94 94 THR A N 1
ATOM 791 C CA . THR A 1 94 ? 8.665 -5.864 -8.045 1.00 92.94 94 THR A CA 1
ATOM 792 C C . THR A 1 94 ? 8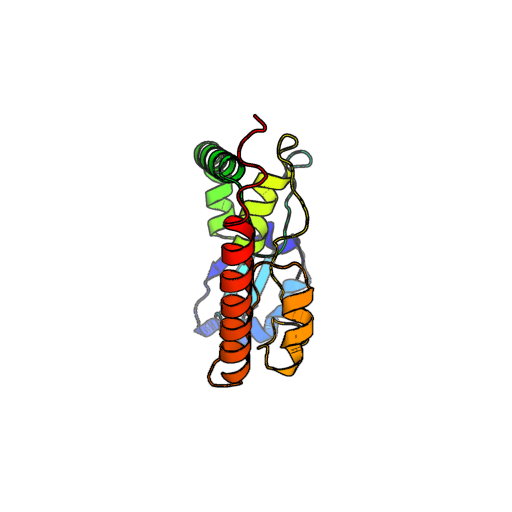.377 -6.273 -6.597 1.00 92.94 94 THR A C 1
ATOM 794 O O . THR A 1 94 ? 7.663 -7.236 -6.301 1.00 92.94 94 THR A O 1
ATOM 797 N N . LEU A 1 95 ? 9.001 -5.575 -5.646 1.00 91.62 95 LEU A N 1
ATOM 798 C CA . LEU A 1 95 ? 8.806 -5.832 -4.224 1.00 91.62 95 LEU A CA 1
ATOM 799 C C . LEU A 1 95 ? 7.766 -4.881 -3.626 1.00 91.62 95 LEU A C 1
ATOM 801 O O . LEU A 1 95 ? 7.982 -3.671 -3.621 1.00 91.62 95 LEU A O 1
ATOM 805 N N . VAL A 1 96 ? 6.737 -5.460 -2.998 1.00 91.81 96 VAL A N 1
ATOM 806 C CA . VAL A 1 96 ? 5.616 -4.730 -2.368 1.00 91.81 96 VAL A CA 1
ATOM 807 C C . VAL A 1 96 ? 4.934 -3.806 -3.399 1.00 91.81 96 VAL A C 1
ATOM 809 O O . VAL A 1 96 ? 4.910 -2.588 -3.217 1.00 91.81 96 VAL A O 1
ATOM 812 N N . PRO A 1 97 ? 4.458 -4.360 -4.537 1.00 94.25 97 PRO A N 1
ATOM 813 C CA . PRO A 1 97 ? 3.889 -3.561 -5.626 1.00 94.25 97 PRO A CA 1
ATOM 814 C C . PRO A 1 97 ? 2.616 -2.810 -5.215 1.00 94.25 97 PRO A C 1
ATOM 816 O O . PRO A 1 97 ? 2.303 -1.772 -5.782 1.00 94.25 97 PRO A O 1
ATOM 819 N N . ASP A 1 98 ? 1.897 -3.276 -4.196 1.00 93.62 98 ASP A N 1
ATOM 820 C CA . ASP A 1 98 ? 0.718 -2.619 -3.621 1.00 93.62 98 ASP A CA 1
ATOM 821 C C . ASP A 1 98 ? 1.009 -1.207 -3.071 1.00 93.62 98 ASP A C 1
ATOM 823 O O . ASP A 1 98 ? 0.111 -0.365 -2.989 1.00 93.62 98 ASP A O 1
ATOM 827 N N . GLU A 1 99 ? 2.271 -0.911 -2.749 1.00 95.81 99 GLU A N 1
ATOM 828 C CA . GLU A 1 99 ? 2.711 0.417 -2.317 1.00 95.81 99 GLU A CA 1
ATOM 829 C C . GLU 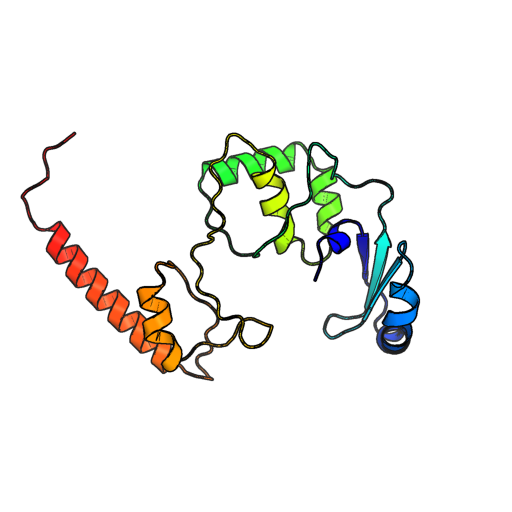A 1 99 ? 3.118 1.353 -3.470 1.00 95.81 99 GLU A C 1
ATOM 831 O O . GLU A 1 99 ? 3.389 2.518 -3.187 1.00 95.81 99 GLU A O 1
ATOM 836 N N . SER A 1 100 ? 3.175 0.912 -4.735 1.00 96.56 100 SER A N 1
ATOM 837 C CA . SER A 1 100 ? 3.501 1.781 -5.890 1.00 96.56 100 SER A CA 1
ATOM 838 C C . SER A 1 100 ? 2.553 1.705 -7.073 1.00 96.56 100 SER A C 1
ATOM 840 O O . SER A 1 100 ? 2.462 2.682 -7.816 1.00 96.56 100 SER A O 1
ATOM 842 N N . PHE A 1 101 ? 1.895 0.569 -7.288 1.00 97.12 101 PHE A N 1
ATOM 843 C CA . PHE A 1 101 ? 1.139 0.272 -8.503 1.00 97.12 101 PHE A CA 1
ATOM 844 C C . PHE A 1 101 ? 0.058 1.328 -8.746 1.00 97.12 101 PHE A C 1
ATOM 846 O O . PHE A 1 101 ? 0.073 2.054 -9.739 1.00 97.12 101 PHE A O 1
ATOM 853 N N . ILE A 1 102 ? -0.847 1.481 -7.779 1.00 97.19 102 ILE A N 1
ATOM 854 C CA . ILE A 1 102 ? -1.983 2.403 -7.876 1.00 97.19 102 ILE A CA 1
ATOM 855 C C . ILE A 1 102 ? -1.501 3.857 -7.878 1.00 97.19 102 ILE A C 1
ATOM 857 O O . ILE A 1 102 ? -1.989 4.675 -8.652 1.00 97.19 102 ILE A O 1
ATOM 861 N N . GLN A 1 103 ? -0.518 4.185 -7.043 1.00 96.69 103 GLN A N 1
ATOM 862 C CA . GLN A 1 103 ? 0.028 5.531 -6.897 1.00 96.69 103 GLN A CA 1
ATOM 863 C C . GLN A 1 103 ? 0.680 5.983 -8.205 1.00 96.69 103 GLN A C 1
ATOM 865 O O . GLN A 1 103 ? 0.400 7.083 -8.669 1.00 96.69 103 GLN A O 1
ATOM 870 N N . SER A 1 104 ? 1.491 5.122 -8.825 1.00 97.44 104 SER A N 1
ATOM 871 C CA . SER A 1 104 ? 2.149 5.411 -10.100 1.00 97.44 104 SER A CA 1
ATOM 872 C C . SER A 1 104 ? 1.136 5.566 -11.231 1.00 97.44 104 SER A C 1
ATOM 874 O O . SER A 1 104 ? 1.280 6.460 -12.051 1.00 97.44 104 SER A O 1
ATOM 876 N N . ILE A 1 105 ? 0.060 4.778 -11.261 1.00 97.81 105 ILE A N 1
ATOM 877 C CA . ILE A 1 105 ? -0.988 4.954 -12.277 1.00 97.81 105 ILE A CA 1
ATOM 878 C C . ILE A 1 105 ? -1.727 6.286 -12.082 1.00 97.81 105 ILE A C 1
ATOM 880 O O . ILE A 1 105 ? -1.881 7.057 -13.029 1.00 97.81 105 ILE A O 1
ATOM 884 N N . LEU A 1 106 ? -2.194 6.567 -10.862 1.00 97.81 106 LEU A N 1
ATOM 885 C CA . LEU A 1 106 ? -3.102 7.686 -10.601 1.00 97.81 106 LEU A CA 1
ATOM 886 C C . LEU A 1 106 ? -2.402 9.048 -10.548 1.00 97.81 106 LEU A C 1
ATOM 888 O O . LEU A 1 106 ? -2.952 10.023 -11.048 1.00 97.81 106 LEU A O 1
ATOM 892 N N . LEU A 1 107 ? -1.206 9.141 -9.957 1.00 96.94 107 LEU A N 1
ATOM 893 C CA . LEU A 1 107 ? -0.503 10.423 -9.793 1.00 96.94 107 LEU A CA 1
ATOM 894 C C . LEU A 1 107 ? 0.103 10.949 -11.098 1.00 96.94 107 LEU A C 1
ATOM 896 O O . LEU A 1 107 ? 0.369 12.142 -11.200 1.00 96.94 107 LEU A O 1
ATOM 900 N N . ASN A 1 108 ? 0.267 10.089 -12.105 1.00 97.38 108 ASN A N 1
ATOM 901 C CA . ASN A 1 108 ? 0.636 10.510 -13.458 1.00 97.38 108 ASN A CA 1
ATOM 902 C C . ASN A 1 108 ? -0.575 10.961 -14.300 1.00 97.38 108 ASN A C 1
ATOM 904 O O . ASN A 1 108 ? -0.412 11.284 -15.473 1.00 97.38 108 ASN A O 1
ATOM 908 N N . GLN A 1 109 ? -1.791 10.996 -13.740 1.00 95.69 109 GLN A N 1
ATOM 909 C CA . GLN A 1 109 ? -2.990 11.455 -14.440 1.00 95.69 109 GLN A CA 1
ATOM 910 C C . GLN A 1 109 ? -3.457 12.816 -13.911 1.00 95.69 109 GLN A C 1
ATOM 912 O O . GLN A 1 109 ? -4.096 12.909 -12.865 1.00 95.69 109 GLN A O 1
ATOM 917 N N . SER A 1 110 ? -3.201 13.872 -14.683 1.00 93.19 110 SER A N 1
ATOM 918 C CA . SER A 1 110 ? -3.504 15.260 -14.305 1.00 93.19 110 SER A CA 1
ATOM 919 C C . SER A 1 110 ? -4.998 15.569 -14.168 1.00 93.19 110 SER A C 1
ATOM 921 O O . SER A 1 110 ? -5.368 16.476 -13.427 1.00 93.19 110 SER A O 1
ATOM 923 N N . MET A 1 111 ? -5.878 14.820 -14.840 1.00 92.88 111 MET A N 1
ATOM 924 C CA . MET A 1 111 ? -7.328 15.042 -14.764 1.00 92.88 111 MET A CA 1
ATOM 925 C C . MET A 1 111 ? -7.981 14.488 -13.490 1.00 92.88 111 MET A C 1
ATOM 927 O O . MET A 1 111 ? -9.176 14.707 -13.267 1.00 92.88 111 MET A O 1
ATOM 931 N N . LEU A 1 112 ? -7.251 13.715 -12.681 1.00 94.31 112 LEU A N 1
ATOM 932 C CA . LEU A 1 112 ? -7.768 13.159 -11.436 1.00 94.31 112 LEU A CA 1
ATOM 933 C C . LEU A 1 112 ? -7.422 14.076 -10.265 1.00 94.31 112 LEU A C 1
ATOM 935 O O . LEU A 1 112 ? -6.279 14.478 -10.071 1.00 94.31 112 LEU A O 1
ATOM 939 N N . LYS A 1 113 ? -8.420 14.360 -9.426 1.00 94.44 113 LYS A N 1
ATOM 940 C CA . LYS A 1 113 ? -8.199 15.055 -8.158 1.00 94.44 113 LYS A CA 1
ATOM 941 C C . LYS A 1 113 ? -7.718 14.047 -7.119 1.00 94.44 113 LYS A C 1
ATOM 943 O O . LYS A 1 113 ? -8.524 13.317 -6.545 1.00 94.44 113 LYS A O 1
ATOM 948 N N . ILE A 1 114 ? -6.411 14.011 -6.889 1.00 95.62 114 ILE A N 1
ATOM 949 C CA . ILE A 1 114 ? -5.782 13.135 -5.899 1.00 95.62 114 ILE A CA 1
ATOM 950 C C . ILE A 1 114 ? -5.407 13.951 -4.661 1.00 95.62 114 ILE A C 1
ATOM 952 O O . ILE A 1 114 ? -4.830 15.030 -4.763 1.00 95.62 114 ILE A O 1
ATOM 956 N N . VAL A 1 115 ? -5.739 13.427 -3.482 1.00 95.00 115 VAL A N 1
ATOM 957 C CA . VAL A 1 115 ? -5.381 14.012 -2.185 1.00 95.00 115 VAL A CA 1
ATOM 958 C C . VAL A 1 115 ? -4.483 13.025 -1.454 1.00 95.00 115 VAL A C 1
ATOM 960 O O . VAL A 1 115 ? -4.771 11.828 -1.432 1.00 95.00 115 VAL A O 1
ATOM 963 N N . ASN A 1 116 ? -3.411 13.516 -0.830 1.00 94.81 116 ASN A N 1
ATOM 964 C CA . ASN A 1 116 ? -2.509 12.701 -0.013 1.00 94.81 116 ASN A CA 1
ATOM 965 C C . ASN A 1 116 ? -3.111 12.400 1.376 1.00 94.81 116 ASN A C 1
ATOM 967 O O . ASN A 1 116 ? -2.534 12.714 2.413 1.00 94.81 116 ASN A O 1
ATOM 971 N N . ASP A 1 117 ? -4.317 11.837 1.387 1.00 94.62 117 ASP A N 1
ATOM 972 C CA . ASP A 1 117 ? -5.020 11.381 2.580 1.00 94.62 117 ASP A CA 1
ATOM 973 C C . ASP A 1 117 ? -5.877 10.168 2.217 1.00 94.62 117 ASP A C 1
ATOM 975 O O . ASP A 1 117 ? -6.917 10.283 1.569 1.00 94.62 117 ASP A O 1
ATOM 979 N N . ASN A 1 118 ? -5.455 8.985 2.657 1.00 95.00 118 ASN A N 1
ATOM 980 C CA . ASN A 1 118 ? -6.219 7.767 2.430 1.00 95.00 118 ASN A CA 1
ATOM 981 C C . ASN A 1 118 ? -7.358 7.573 3.443 1.00 95.00 118 ASN A C 1
ATOM 983 O O . ASN A 1 118 ? -8.030 6.554 3.378 1.00 95.00 118 ASN A O 1
ATOM 987 N N . LYS A 1 119 ? -7.597 8.486 4.388 1.00 96.00 119 LYS A N 1
ATOM 988 C CA . LYS A 1 119 ? -8.639 8.344 5.419 1.00 96.00 119 LYS A CA 1
ATOM 989 C C . LYS A 1 119 ? -8.471 7.116 6.328 1.00 96.00 119 LYS A C 1
ATOM 991 O O . LYS A 1 119 ? -9.460 6.648 6.888 1.00 96.00 119 LYS A O 1
ATOM 996 N N . ARG A 1 120 ? -7.243 6.600 6.495 1.00 96.44 120 ARG A N 1
ATOM 997 C CA . ARG A 1 120 ? -6.905 5.573 7.497 1.00 96.44 120 ARG A CA 1
ATOM 998 C C . ARG A 1 120 ? -6.103 6.196 8.634 1.00 96.44 120 ARG A C 1
ATOM 1000 O O . ARG A 1 120 ? -5.077 6.827 8.389 1.00 96.44 120 ARG A O 1
ATOM 1007 N N . TYR A 1 121 ? -6.536 5.968 9.864 1.00 96.44 121 TYR A N 1
ATOM 1008 C CA . TYR A 1 121 ? -5.722 6.174 11.048 1.00 96.44 121 TYR A CA 1
ATOM 1009 C C . TYR A 1 121 ? -4.784 4.975 11.212 1.00 96.44 121 TYR A C 1
ATOM 1011 O O . TYR A 1 121 ? -5.223 3.822 11.232 1.00 96.44 121 TYR A O 1
ATOM 1019 N N . ILE A 1 122 ? -3.479 5.236 11.252 1.00 94.94 122 ILE A N 1
ATOM 1020 C CA . ILE A 1 122 ? -2.448 4.214 11.444 1.00 94.94 122 ILE A CA 1
ATOM 1021 C C . ILE A 1 122 ? -1.402 4.798 12.382 1.00 94.94 122 ILE A C 1
ATOM 1023 O O . ILE A 1 122 ? -0.738 5.771 12.023 1.00 94.94 122 ILE A O 1
ATOM 1027 N N . SER A 1 123 ? -1.232 4.183 13.550 1.00 92.75 123 SER A N 1
ATOM 1028 C CA . SER A 1 123 ? -0.131 4.522 14.449 1.00 92.75 123 SER A CA 1
ATOM 1029 C C . SER A 1 123 ? 1.157 3.833 13.983 1.00 92.75 123 SER A C 1
ATOM 1031 O O . SER A 1 123 ? 1.196 2.611 13.823 1.00 92.75 123 SER A O 1
ATOM 1033 N N . TRP A 1 124 ? 2.201 4.628 13.723 1.00 88.50 124 TRP A N 1
ATOM 1034 C CA . TRP A 1 124 ? 3.526 4.193 13.240 1.00 88.50 124 TRP A CA 1
ATOM 1035 C C . TRP A 1 124 ? 4.599 4.233 14.333 1.00 88.50 124 TRP A C 1
ATOM 1037 O O . TRP A 1 124 ? 5.787 4.404 14.049 1.00 88.50 124 TRP A O 1
ATOM 1047 N N . THR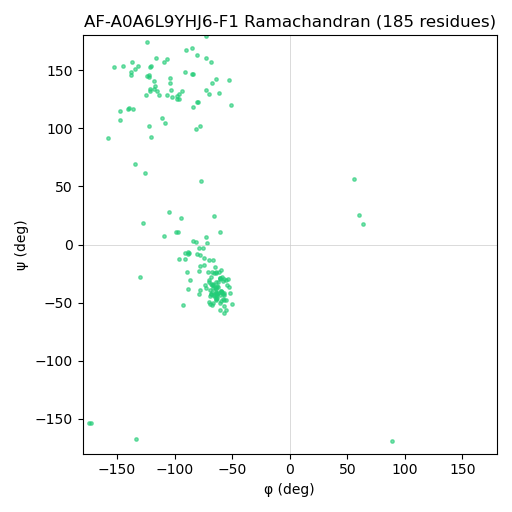 A 1 125 ? 4.174 4.076 15.581 1.00 84.44 125 THR A N 1
ATOM 1048 C CA . THR A 1 125 ? 5.057 3.929 16.735 1.00 84.44 125 THR A CA 1
ATOM 1049 C C . THR A 1 125 ? 4.698 2.600 17.380 1.00 84.44 125 THR A C 1
ATOM 1051 O O . THR A 1 125 ? 3.654 2.543 18.030 1.00 84.44 125 THR A O 1
ATOM 1054 N N . PRO A 1 126 ? 5.465 1.504 17.195 1.00 78.62 126 PRO A N 1
ATOM 1055 C CA . PRO A 1 126 ? 6.833 1.317 16.641 1.00 78.62 126 PRO A CA 1
ATOM 1056 C C . PRO A 1 126 ? 6.955 1.496 15.105 1.00 78.62 126 PRO A C 1
ATOM 1058 O O . PRO A 1 126 ? 5.935 1.712 14.471 1.00 78.62 126 PRO A O 1
ATOM 1061 N N . PRO A 1 127 ? 8.138 1.365 14.443 1.00 79.94 127 PRO A N 1
ATOM 1062 C CA . PRO A 1 127 ? 8.320 1.588 12.983 1.00 79.94 127 PRO A CA 1
ATOM 1063 C C . PRO A 1 127 ? 7.499 0.681 12.032 1.00 79.94 127 PRO A C 1
ATOM 1065 O O . PRO A 1 127 ? 7.741 0.641 10.823 1.00 79.94 127 PRO A O 1
ATOM 1068 N N . TYR A 1 128 ? 6.545 -0.073 12.566 1.00 85.56 128 TYR A N 1
ATOM 1069 C CA . TYR A 1 128 ? 5.522 -0.849 11.885 1.00 85.56 128 TYR A CA 1
ATOM 1070 C C . TYR A 1 128 ? 4.157 -0.550 12.531 1.00 85.56 128 TYR A C 1
ATOM 1072 O O . TYR A 1 128 ? 4.117 -0.227 13.713 1.00 85.56 128 TYR A O 1
ATOM 1080 N N . PRO A 1 129 ? 3.036 -0.692 11.797 1.00 89.25 129 PRO A N 1
ATOM 1081 C CA . PRO A 1 129 ? 1.713 -0.355 12.317 1.00 89.25 129 PRO A CA 1
ATOM 1082 C C . PRO A 1 129 ? 1.429 -1.008 13.675 1.00 89.25 129 PRO A C 1
ATOM 1084 O O . PRO A 1 129 ? 1.446 -2.240 13.771 1.00 89.25 129 PRO A O 1
ATOM 1087 N N . ALA A 1 130 ? 1.176 -0.181 14.691 1.00 93.69 130 ALA A N 1
ATOM 1088 C CA . ALA A 1 130 ? 0.888 -0.626 16.048 1.00 93.69 130 ALA A CA 1
ATOM 1089 C C . ALA A 1 130 ? -0.467 -1.348 16.133 1.0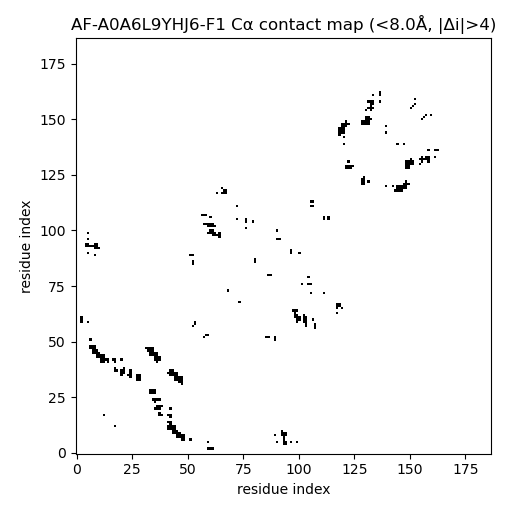0 93.69 130 ALA A C 1
ATOM 1091 O O . ALA A 1 130 ? -1.354 -1.155 15.291 1.00 93.69 130 ALA A O 1
ATOM 1092 N N . ILE A 1 131 ? -0.607 -2.186 17.163 1.00 95.69 131 ILE A N 1
ATOM 1093 C CA . ILE A 1 131 ? -1.909 -2.673 17.621 1.00 95.69 131 ILE A CA 1
ATOM 1094 C C . ILE A 1 131 ? -2.457 -1.598 18.557 1.00 95.69 131 ILE A C 1
ATOM 1096 O O . ILE A 1 131 ? -1.813 -1.282 19.554 1.00 95.69 131 ILE A O 1
ATOM 1100 N N . MET A 1 132 ? -3.590 -1.012 18.191 1.00 95.31 132 MET A N 1
ATOM 1101 C CA . MET A 1 132 ? -4.239 0.054 18.948 1.00 95.31 132 MET A CA 1
ATOM 1102 C C . MET A 1 132 ? -5.127 -0.533 20.039 1.00 95.31 132 MET A C 1
ATOM 1104 O O . MET A 1 132 ? -5.715 -1.600 19.850 1.00 95.31 132 MET A O 1
ATOM 1108 N N . GLY A 1 133 ? -5.216 0.186 21.152 1.00 96.00 133 GLY A N 1
ATOM 1109 C CA . GLY A 1 133 ? -6.031 -0.164 22.315 1.00 96.00 133 GLY A CA 1
ATOM 1110 C C . GLY A 1 133 ? -6.828 1.031 22.824 1.00 96.00 133 GLY A C 1
ATOM 1111 O O . GLY A 1 133 ? -6.919 2.066 22.160 1.00 96.00 133 GLY A O 1
ATOM 1112 N N . VAL A 1 134 ? -7.400 0.901 24.019 1.00 97.56 134 VAL A N 1
ATOM 1113 C CA . VAL A 1 134 ? -8.258 1.933 24.633 1.00 97.56 134 VAL A CA 1
ATOM 1114 C C . VAL A 1 134 ? -7.564 3.298 24.722 1.00 97.56 134 VAL A C 1
ATOM 1116 O O . VAL A 1 134 ? -8.203 4.329 24.523 1.00 97.56 134 VAL A O 1
ATOM 1119 N N . GLN A 1 135 ? -6.248 3.327 24.947 1.00 95.75 135 GLN A N 1
ATOM 1120 C CA . GLN A 1 135 ? -5.462 4.565 25.002 1.00 95.75 135 GLN A CA 1
ATOM 1121 C C . GLN A 1 135 ? -5.474 5.374 23.696 1.00 95.75 135 GLN A C 1
ATOM 1123 O O . GLN A 1 135 ? -5.247 6.581 23.719 1.00 95.75 135 GLN A O 1
ATOM 1128 N N . ASP A 1 136 ? -5.732 4.723 22.560 1.00 95.88 136 ASP A N 1
ATOM 1129 C CA . ASP A 1 136 ? -5.742 5.356 21.242 1.00 95.88 136 ASP A CA 1
ATOM 1130 C C . ASP A 1 136 ? -7.143 5.865 20.855 1.00 95.88 136 ASP A C 1
ATOM 1132 O O . ASP A 1 136 ? -7.290 6.541 19.836 1.00 95.88 136 ASP A O 1
ATOM 1136 N N . PHE A 1 137 ? -8.175 5.555 21.650 1.00 96.75 137 PHE A N 1
ATOM 1137 C CA . PHE A 1 137 ? -9.583 5.765 21.307 1.00 96.75 137 PHE A CA 1
ATOM 1138 C C . PHE A 1 137 ? -9.907 7.213 20.919 1.00 96.75 137 PHE A C 1
ATOM 1140 O O . PHE A 1 137 ? -10.342 7.460 19.794 1.00 96.75 137 PHE A O 1
ATOM 1147 N N . GLU A 1 138 ? -9.604 8.172 21.796 1.00 96.81 138 GLU A N 1
ATOM 1148 C CA . GLU A 1 138 ? -9.843 9.604 21.552 1.00 96.81 138 GLU A CA 1
ATOM 1149 C C . GLU A 1 138 ? -9.141 10.098 20.283 1.00 96.81 138 GLU A C 1
ATOM 1151 O O . GLU A 1 138 ? -9.716 10.815 19.461 1.00 96.81 138 GLU A O 1
ATOM 1156 N N . SER A 1 139 ? -7.896 9.661 20.075 1.00 95.69 139 SER A N 1
ATOM 1157 C CA . SER A 1 139 ? -7.128 10.030 18.885 1.00 95.69 139 SER A CA 1
ATOM 1158 C C . SER A 1 139 ? -7.734 9.446 17.611 1.00 95.69 139 SER A C 1
ATOM 1160 O O . SER A 1 139 ? -7.676 10.090 16.567 1.00 95.69 139 SER A O 1
ATOM 1162 N N . MET A 1 140 ? -8.318 8.246 17.668 1.00 95.56 140 MET A N 1
ATOM 1163 C CA . MET A 1 140 ? -8.981 7.630 16.520 1.00 95.56 140 MET A CA 1
ATOM 1164 C C . MET A 1 140 ? -10.264 8.372 16.146 1.00 95.56 140 MET A C 1
ATOM 1166 O O . MET A 1 140 ? -10.409 8.751 14.980 1.00 95.56 140 MET A O 1
ATOM 1170 N N . ILE A 1 141 ? -11.161 8.617 17.107 1.00 95.81 141 ILE A N 1
ATOM 1171 C CA . ILE A 1 141 ? -12.485 9.198 16.827 1.00 95.81 141 ILE A CA 1
ATOM 1172 C C . ILE A 1 141 ? -12.399 10.670 16.395 1.00 95.81 141 ILE A C 1
ATOM 1174 O O . ILE A 1 141 ? -13.161 11.115 15.540 1.00 95.81 141 ILE A O 1
ATOM 1178 N N . THR A 1 142 ? -11.401 11.413 16.882 1.00 96.12 142 THR A N 1
ATOM 1179 C CA . THR A 1 142 ? -11.194 12.827 16.515 1.00 96.12 142 THR A CA 1
ATOM 1180 C C . THR A 1 142 ? -10.345 13.027 15.253 1.00 96.12 142 THR A C 1
ATOM 1182 O O . THR A 1 142 ? -10.232 14.140 14.743 1.00 96.12 142 THR A O 1
ATOM 1185 N N . SER A 1 143 ? -9.762 11.962 14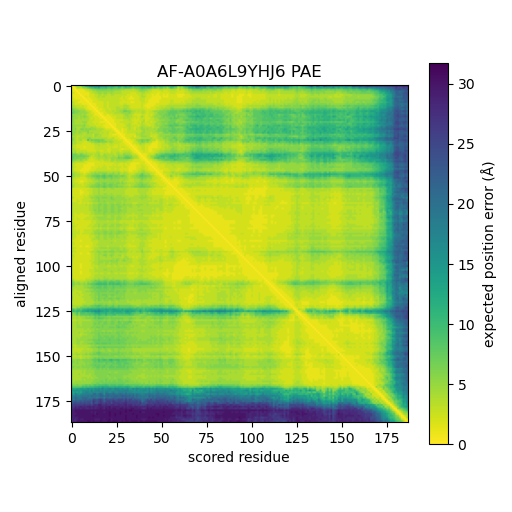.692 1.00 95.69 143 SER A N 1
ATOM 1186 C CA . SER A 1 143 ? -8.792 12.063 13.588 1.00 95.69 143 SER A CA 1
ATOM 1187 C C . SER A 1 143 ? -9.365 12.495 12.231 1.00 95.69 143 SER A C 1
ATOM 1189 O O . SER A 1 143 ? -8.604 12.756 11.291 1.00 95.69 143 SER A O 1
ATOM 1191 N N . GLY A 1 144 ? -10.692 12.478 12.069 1.00 94.38 144 GLY A N 1
ATOM 1192 C CA . GLY A 1 144 ? -11.353 12.665 10.772 1.00 94.38 144 GLY A CA 1
ATOM 1193 C C . GLY A 1 144 ? -11.035 11.563 9.748 1.00 94.38 144 GLY A C 1
ATOM 1194 O O . GLY A 1 144 ? -11.192 11.764 8.537 1.00 94.38 144 GLY A O 1
ATOM 1195 N N . LYS A 1 145 ? -10.529 10.407 10.202 1.00 96.25 145 LYS A N 1
ATOM 1196 C CA . LYS A 1 145 ? -10.299 9.211 9.381 1.00 96.25 145 LYS A CA 1
ATOM 1197 C C . LYS A 1 145 ? -11.538 8.319 9.419 1.00 96.25 145 LYS A C 1
ATOM 1199 O O . LYS A 1 145 ? -12.254 8.278 10.406 1.00 96.25 145 LYS A O 1
ATOM 1204 N N . HIS A 1 146 ? -11.788 7.600 8.328 1.00 94.94 146 HIS A N 1
ATOM 1205 C CA . HIS A 1 146 ? -12.965 6.729 8.213 1.00 94.94 146 HIS A CA 1
ATOM 1206 C C . HIS A 1 146 ? -12.689 5.310 8.721 1.00 94.94 146 HIS A C 1
ATOM 1208 O O . HIS A 1 146 ? -13.609 4.577 9.054 1.00 94.94 146 HIS A O 1
ATOM 1214 N N . PHE A 1 147 ? -11.418 4.907 8.726 1.00 96.69 147 PHE A N 1
ATOM 1215 C CA . PHE A 1 147 ? -10.976 3.578 9.136 1.00 96.69 147 PHE A CA 1
ATOM 1216 C C . PHE A 1 147 ? -9.736 3.698 10.011 1.00 96.69 147 PHE A C 1
ATOM 1218 O O . PHE A 1 147 ? -8.973 4.652 9.865 1.00 96.69 147 PHE A O 1
ATOM 1225 N N . ALA A 1 148 ? -9.476 2.694 10.842 1.00 95.81 148 ALA A N 1
ATOM 1226 C CA . ALA A 1 148 ? -8.273 2.616 11.659 1.00 95.81 148 ALA A CA 1
ATOM 1227 C C . ALA A 1 148 ? -7.654 1.209 11.585 1.00 95.81 148 ALA A C 1
ATOM 1229 O O . ALA A 1 148 ? -8.355 0.226 11.338 1.00 95.81 148 ALA A O 1
ATOM 1230 N N . ARG A 1 149 ? -6.329 1.102 11.739 1.00 95.75 149 ARG A N 1
ATOM 1231 C CA . ARG A 1 149 ? -5.624 -0.185 11.891 1.00 95.75 149 ARG A CA 1
ATOM 1232 C C . ARG A 1 149 ? -4.312 -0.035 12.682 1.00 95.75 149 ARG A C 1
ATOM 1234 O O . ARG A 1 149 ? -3.659 0.996 12.577 1.00 95.75 149 ARG A O 1
ATOM 1241 N N . LYS A 1 150 ? -3.837 -1.071 13.379 1.00 95.81 150 LYS A N 1
ATOM 1242 C CA . LYS A 1 150 ? -4.404 -2.432 13.473 1.00 95.81 150 LYS A CA 1
ATOM 1243 C C . LYS A 1 150 ? -5.050 -2.675 14.837 1.00 95.81 150 LYS A C 1
ATOM 1245 O O . LYS A 1 150 ? -4.689 -2.023 15.802 1.00 95.81 150 LYS A O 1
ATOM 1250 N N . PHE A 1 151 ? -5.938 -3.659 14.895 1.00 96.44 151 PHE A N 1
ATOM 1251 C CA . PHE A 1 151 ? -6.542 -4.159 16.127 1.00 96.44 151 PHE A CA 1
ATOM 1252 C C . PHE A 1 151 ? -6.225 -5.647 16.289 1.00 96.44 151 PHE A C 1
ATOM 1254 O O . PHE A 1 151 ? -5.982 -6.335 15.290 1.00 96.44 151 PHE A O 1
ATOM 1261 N N . ASP A 1 152 ? -6.204 -6.113 17.532 1.00 96.81 152 ASP A N 1
ATOM 1262 C CA . ASP A 1 152 ? -6.043 -7.516 17.912 1.00 96.81 152 ASP A CA 1
ATOM 1263 C C . ASP A 1 152 ? -6.843 -7.736 19.201 1.00 96.81 152 ASP A C 1
ATOM 1265 O O . ASP A 1 152 ? -6.542 -7.142 20.238 1.00 96.81 152 ASP A O 1
ATOM 1269 N N . ASP A 1 153 ? -7.887 -8.554 19.115 1.00 94.88 153 ASP A N 1
ATOM 1270 C CA . ASP A 1 153 ? -8.820 -8.839 20.207 1.00 94.88 153 ASP A CA 1
ATOM 1271 C C . ASP A 1 153 ? -8.146 -9.554 21.386 1.00 94.88 153 ASP A C 1
ATOM 1273 O O . ASP A 1 153 ? -8.574 -9.417 22.532 1.00 94.88 153 ASP A O 1
ATOM 1277 N N . LYS A 1 154 ? -7.039 -10.261 21.136 1.00 97.19 154 LYS A N 1
ATOM 1278 C CA . LYS A 1 154 ? -6.233 -10.900 22.185 1.00 97.19 154 LYS A CA 1
ATOM 1279 C C . LYS A 1 154 ? -5.340 -9.917 22.931 1.00 97.19 154 LYS A C 1
ATOM 1281 O O . LYS A 1 154 ? -4.845 -10.260 24.003 1.00 97.19 154 LYS A O 1
ATOM 1286 N N . VAL A 1 155 ? -5.090 -8.741 22.357 1.00 95.62 155 VAL A N 1
ATOM 1287 C CA . VAL A 1 155 ? -4.299 -7.679 22.989 1.00 95.62 155 VAL A CA 1
ATOM 1288 C C . VAL A 1 155 ? -5.215 -6.732 23.748 1.00 95.62 155 VAL A C 1
ATOM 1290 O O . VAL A 1 155 ? -4.984 -6.493 24.930 1.00 95.62 155 VAL A O 1
ATOM 1293 N N . ASP A 1 156 ? -6.254 -6.217 23.088 1.00 96.56 156 ASP A N 1
ATOM 1294 C CA . ASP A 1 156 ? -7.230 -5.332 23.719 1.00 96.56 156 ASP A CA 1
ATOM 1295 C C . ASP A 1 156 ? -8.560 -5.335 22.950 1.00 96.56 156 ASP A C 1
ATOM 1297 O O . ASP A 1 156 ? -8.761 -4.563 22.016 1.00 96.56 156 ASP A O 1
ATOM 1301 N N . ALA A 1 157 ? -9.488 -6.210 23.339 1.00 97.06 157 ALA A N 1
ATOM 1302 C CA . ALA A 1 157 ? -10.830 -6.241 22.756 1.00 97.06 157 ALA A CA 1
ATOM 1303 C 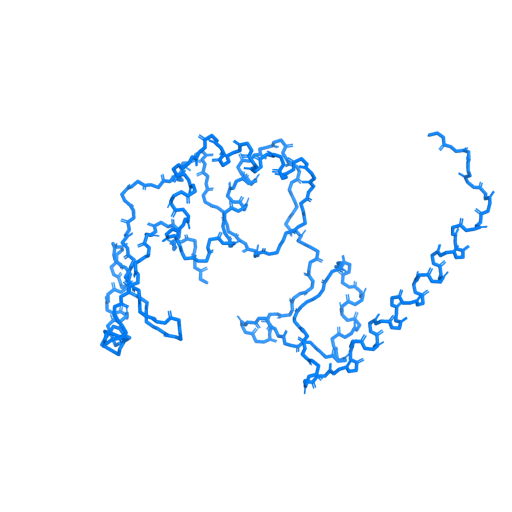C . ALA A 1 157 ? -11.696 -5.034 23.162 1.00 97.06 157 ALA A C 1
ATOM 1305 O O . ALA A 1 157 ? -12.602 -4.662 22.420 1.00 97.06 157 ALA A O 1
ATOM 1306 N N . LYS A 1 158 ? -11.410 -4.381 24.300 1.00 98.12 158 LYS A N 1
ATOM 1307 C CA . LYS A 1 158 ? -12.277 -3.324 24.855 1.00 98.12 158 LYS A CA 1
ATOM 1308 C C . LYS A 1 158 ? -12.364 -2.110 23.941 1.00 98.12 158 LYS A C 1
ATOM 1310 O O . LYS A 1 158 ? -13.396 -1.450 23.889 1.00 98.12 158 LYS A O 1
ATOM 1315 N N . VAL A 1 159 ? -11.292 -1.812 23.207 1.00 97.69 159 VAL A N 1
ATOM 1316 C CA . VAL A 1 159 ? -11.299 -0.714 22.234 1.00 97.69 159 VAL A CA 1
ATOM 1317 C C . VAL A 1 159 ? -12.316 -0.949 21.114 1.00 97.69 159 VAL A C 1
ATOM 1319 O O . VAL A 1 159 ? -12.899 0.012 20.622 1.00 97.69 159 VAL A O 1
ATOM 1322 N N . LEU A 1 160 ? -12.558 -2.208 20.728 1.00 97.44 160 LEU A N 1
ATOM 1323 C CA . LEU A 1 160 ? -13.545 -2.551 19.706 1.00 97.44 160 LEU A CA 1
ATOM 1324 C C . LEU A 1 160 ? -14.960 -2.300 20.231 1.00 97.44 160 LEU A C 1
ATOM 1326 O O . LEU A 1 160 ? -15.728 -1.624 19.557 1.00 97.44 160 LEU A O 1
ATOM 1330 N N . ASP A 1 161 ? -15.248 -2.713 21.469 1.00 97.50 161 ASP A N 1
ATOM 1331 C CA . ASP A 1 161 ? -16.535 -2.433 22.122 1.00 97.50 161 ASP A CA 1
ATOM 1332 C C . ASP A 1 161 ? -16.791 -0.922 22.249 1.00 97.50 161 ASP A C 1
ATOM 1334 O O . ASP A 1 161 ? -17.901 -0.442 22.014 1.00 97.50 161 ASP A O 1
ATOM 1338 N N . MET A 1 162 ? -15.758 -0.144 22.596 1.00 97.62 162 MET A N 1
ATOM 1339 C CA . MET A 1 162 ? -15.857 1.317 22.674 1.00 97.62 162 MET A CA 1
ATOM 1340 C C . MET A 1 162 ? -16.141 1.951 21.309 1.00 97.62 162 MET A C 1
ATOM 1342 O O . MET A 1 162 ? -16.958 2.868 21.218 1.00 97.62 162 MET A O 1
ATOM 1346 N N . LEU A 1 163 ? -15.483 1.470 20.249 1.00 96.25 163 LEU A N 1
ATOM 1347 C CA . LEU A 1 163 ? -15.718 1.937 18.881 1.00 96.25 163 LEU A CA 1
ATOM 1348 C C . LEU A 1 163 ? -17.127 1.578 18.408 1.00 96.25 163 LEU A C 1
ATOM 1350 O O . LEU A 1 163 ? -17.806 2.441 17.858 1.00 96.25 163 LEU A O 1
ATOM 1354 N N . ASP A 1 164 ? -17.589 0.354 18.657 1.00 96.06 164 ASP A N 1
ATOM 1355 C CA . ASP A 1 164 ? -18.935 -0.084 18.280 1.00 96.06 164 ASP A CA 1
ATOM 1356 C C . ASP A 1 164 ? -20.012 0.722 19.007 1.00 96.06 164 ASP A C 1
ATOM 1358 O O . ASP A 1 164 ? -20.971 1.174 18.378 1.00 96.06 164 ASP A O 1
ATOM 1362 N N . LYS A 1 165 ? -19.824 0.981 20.308 1.00 96.44 165 LYS A N 1
ATOM 1363 C CA . LYS A 1 165 ? -20.729 1.830 21.088 1.00 96.44 165 LYS A CA 1
ATOM 1364 C C . LYS A 1 165 ? -20.791 3.253 20.528 1.00 96.44 165 LYS A C 1
ATOM 1366 O O . LYS A 1 165 ? -21.880 3.745 20.252 1.00 96.44 165 LYS A O 1
ATOM 1371 N N . HIS A 1 166 ? -19.638 3.884 20.306 1.00 94.56 166 HIS A N 1
ATOM 1372 C CA . HIS A 1 166 ? -19.568 5.242 19.763 1.00 94.56 166 HIS A CA 1
ATOM 1373 C C . HIS A 1 166 ? -20.206 5.345 18.370 1.00 94.56 166 HIS A C 1
ATOM 1375 O O . HIS A 1 166 ? -20.989 6.251 18.102 1.00 94.56 166 HIS A O 1
ATOM 1381 N N . LEU A 1 167 ? -19.936 4.374 17.491 1.00 92.62 167 LEU A N 1
ATOM 1382 C CA . LEU A 1 167 ? -20.538 4.321 16.158 1.00 92.62 167 LEU A CA 1
ATOM 1383 C C . LEU A 1 167 ? -22.048 4.028 16.197 1.00 92.62 167 LEU A C 1
ATOM 1385 O O . LEU A 1 167 ? -22.757 4.423 15.269 1.00 92.62 167 LEU A O 1
ATOM 1389 N N . GLY A 1 168 ? -22.535 3.322 17.221 1.00 91.06 168 GLY A N 1
ATOM 1390 C CA . GLY A 1 168 ? -23.957 3.094 17.479 1.00 91.06 168 GLY A CA 1
ATOM 1391 C C . GLY A 1 168 ? -24.683 4.379 17.877 1.00 91.06 168 GLY A C 1
ATOM 1392 O O . GLY A 1 168 ? -25.646 4.759 17.212 1.00 91.06 168 GLY A O 1
ATOM 1393 N N . GLU A 1 169 ? -24.159 5.093 18.875 1.00 83.44 169 GLU A N 1
ATOM 1394 C CA . GLU A 1 169 ? -24.677 6.396 19.327 1.00 83.44 169 GLU A CA 1
ATOM 1395 C C . GLU A 1 169 ? -24.705 7.414 18.169 1.00 83.44 169 GLU A C 1
ATOM 1397 O O . GLU A 1 169 ? -25.703 8.090 17.925 1.00 83.44 169 GLU A O 1
ATOM 1402 N N . ASP A 1 170 ? -23.645 7.456 17.359 1.00 76.81 170 ASP A N 1
ATOM 1403 C CA . ASP A 1 170 ? -23.556 8.295 16.160 1.00 76.81 170 ASP A CA 1
ATOM 1404 C C . ASP A 1 170 ? -24.625 7.997 15.092 1.00 76.81 170 ASP A C 1
ATOM 1406 O O . ASP A 1 170 ? -24.960 8.868 14.278 1.00 76.81 170 ASP A O 1
ATOM 1410 N N . ARG A 1 171 ? -25.104 6.749 15.006 1.00 78.06 171 ARG A N 1
ATOM 1411 C CA . ARG A 1 171 ? -26.158 6.354 14.057 1.00 78.06 171 ARG A CA 1
ATOM 1412 C C . ARG A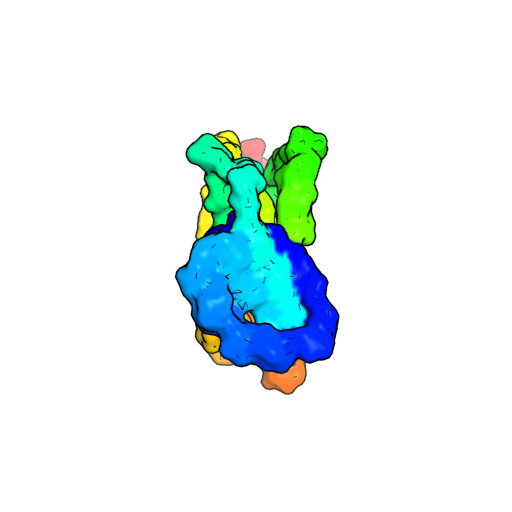 1 171 ? -27.528 6.769 14.560 1.00 78.06 171 ARG A C 1
ATOM 1414 O O . ARG A 1 171 ? -28.304 7.278 13.756 1.00 78.06 171 ARG A O 1
ATOM 1421 N N . GLU A 1 172 ? -27.795 6.575 15.846 1.00 74.69 172 GLU A N 1
ATOM 1422 C CA . GLU A 1 172 ? -29.033 7.019 16.493 1.00 74.69 172 GLU A CA 1
ATOM 1423 C C . GLU A 1 172 ? -29.178 8.538 16.360 1.00 74.69 172 GLU A C 1
ATOM 1425 O O . GLU A 1 172 ? -30.166 9.012 15.798 1.00 74.69 172 GLU A O 1
ATOM 1430 N N . ASN A 1 173 ? -28.116 9.283 16.686 1.00 69.88 173 ASN A N 1
ATOM 1431 C CA . ASN A 1 173 ? -28.071 10.733 16.512 1.00 69.88 173 ASN A CA 1
ATOM 1432 C C . ASN A 1 173 ? -28.327 11.143 15.048 1.00 69.88 173 ASN A C 1
ATOM 1434 O O . ASN A 1 173 ? -29.150 12.013 14.773 1.00 69.88 173 ASN A O 1
ATOM 1438 N N . ARG A 1 174 ? -27.665 10.510 14.063 1.00 68.56 174 ARG A N 1
ATOM 1439 C CA . ARG A 1 174 ? -27.873 10.831 12.633 1.00 68.56 174 ARG A CA 1
ATOM 1440 C C . ARG A 1 174 ? -29.285 10.534 12.139 1.00 68.56 174 ARG A C 1
ATOM 1442 O O . ARG A 1 174 ? -29.782 11.277 11.294 1.00 68.56 174 ARG A O 1
ATOM 1449 N N . GLN A 1 175 ? -29.907 9.462 12.622 1.00 60.31 175 GLN A N 1
ATOM 1450 C CA . GLN A 1 175 ? -31.293 9.160 12.280 1.00 60.31 175 GLN A CA 1
ATOM 1451 C C . GLN A 1 175 ? -32.227 10.227 12.855 1.00 60.31 175 GLN A C 1
ATOM 1453 O O . GLN A 1 175 ? -33.057 10.740 12.108 1.00 60.31 175 GLN A O 1
ATOM 1458 N N . GLU A 1 176 ? -32.020 10.651 14.102 1.00 55.19 176 GLU A N 1
ATOM 1459 C CA . GLU A 1 176 ? -32.791 11.724 14.744 1.00 55.19 176 GLU A CA 1
ATOM 1460 C C . GLU A 1 176 ? -32.698 13.053 13.966 1.00 55.19 176 GLU A C 1
ATOM 1462 O O . GLU A 1 176 ? -33.721 13.685 13.698 1.00 55.19 176 GLU A O 1
ATOM 1467 N N . TYR A 1 177 ? -31.510 13.415 13.458 1.00 52.16 177 TYR A N 1
ATOM 1468 C CA . TYR A 1 177 ? -31.343 14.573 12.563 1.00 52.16 177 TYR A CA 1
ATOM 1469 C C . TYR A 1 177 ? -31.995 14.393 11.180 1.00 52.16 177 TYR A C 1
ATOM 1471 O O . TYR A 1 177 ? -32.497 15.362 10.613 1.00 52.16 177 TYR A O 1
ATOM 1479 N N . SER A 1 178 ? -32.014 13.176 10.619 1.00 50.53 178 SER A N 1
ATOM 1480 C CA . SER A 1 178 ? -32.635 12.909 9.307 1.00 50.53 178 SER A CA 1
ATOM 1481 C C . SER A 1 178 ? -34.171 12.889 9.323 1.00 50.53 178 SER A C 1
ATOM 1483 O O . SER A 1 178 ? -34.783 12.942 8.259 1.00 50.53 178 SER A O 1
ATOM 1485 N N . TYR A 1 179 ? -34.793 12.865 10.509 1.00 47.91 179 TYR A N 1
ATOM 1486 C CA . TYR A 1 179 ? -36.246 12.972 10.697 1.00 47.91 179 TYR A CA 1
ATOM 1487 C C . TYR A 1 179 ? -36.723 14.390 11.082 1.00 47.91 179 TYR A C 1
ATOM 1489 O O . TYR A 1 179 ? -37.900 14.587 11.388 1.00 47.91 179 TYR A O 1
ATOM 1497 N N . SER A 1 180 ? -35.858 15.410 10.996 1.00 48.22 180 SER A N 1
ATOM 1498 C CA . SER A 1 180 ? -36.282 16.817 11.011 1.00 48.22 180 SER A CA 1
ATOM 1499 C C . SER A 1 180 ? -36.843 17.212 9.638 1.00 48.22 180 SER A C 1
ATOM 1501 O O . SER A 1 180 ? -36.103 17.459 8.689 1.00 48.22 180 SER A O 1
ATOM 1503 N N . ASN A 1 181 ? -38.172 17.274 9.531 1.00 46.22 181 ASN A N 1
ATOM 1504 C CA . ASN A 1 181 ? -38.958 17.528 8.312 1.00 46.22 181 ASN A CA 1
ATOM 1505 C C . ASN A 1 181 ? -38.802 18.941 7.677 1.00 46.22 181 ASN A C 1
ATOM 1507 O O . ASN A 1 181 ? -39.714 19.404 6.992 1.00 46.22 181 ASN A O 1
ATOM 1511 N N . SER A 1 182 ? -37.695 19.663 7.882 1.00 51.78 182 SER A N 1
ATOM 1512 C CA . SER A 1 182 ? -37.577 21.075 7.470 1.00 51.78 182 SER A CA 1
ATOM 1513 C C . SER A 1 182 ? -36.905 21.347 6.120 1.00 51.78 182 SER A C 1
ATOM 1515 O O . SER A 1 182 ? -37.051 22.461 5.628 1.00 51.78 182 SER A O 1
ATOM 1517 N N . ASP A 1 183 ? -36.230 20.384 5.475 1.00 45.59 183 ASP A N 1
ATOM 1518 C CA . ASP A 1 183 ? -35.363 20.699 4.316 1.00 45.59 183 ASP A CA 1
ATOM 1519 C C . ASP A 1 183 ? -35.616 19.876 3.035 1.00 45.59 183 ASP A C 1
ATOM 1521 O O . ASP A 1 183 ? -34.801 19.874 2.115 1.00 45.59 183 ASP A O 1
ATOM 1525 N N . VAL A 1 184 ? -36.781 19.233 2.900 1.00 42.56 184 VAL A N 1
ATOM 1526 C CA . VAL A 1 184 ? -37.123 18.381 1.732 1.00 42.56 184 VAL A CA 1
ATOM 1527 C C . VAL A 1 184 ? -37.409 19.176 0.433 1.00 42.56 184 VAL A C 1
ATOM 1529 O O . VAL A 1 184 ? -37.734 18.594 -0.597 1.00 42.56 184 VAL A O 1
ATOM 1532 N N . TYR A 1 185 ? -37.218 20.499 0.405 1.00 36.47 185 TYR A N 1
ATOM 1533 C CA . TYR A 1 185 ? -37.421 21.304 -0.809 1.00 36.47 185 TYR A CA 1
ATOM 1534 C C . TYR A 1 185 ? -36.299 22.303 -1.080 1.00 36.47 185 TYR A C 1
ATOM 1536 O O . TYR A 1 185 ? -36.541 23.508 -1.048 1.00 36.47 185 TYR A O 1
ATOM 1544 N N . LYS A 1 186 ? -35.098 21.833 -1.436 1.00 33.25 186 LYS A N 1
ATOM 1545 C CA . LYS A 1 186 ? -34.210 22.582 -2.344 1.00 33.25 186 LYS A CA 1
ATOM 1546 C C . LYS A 1 186 ? -33.516 21.621 -3.311 1.00 33.25 186 LYS A C 1
ATOM 1548 O O . LYS A 1 186 ? -32.798 20.722 -2.888 1.00 33.25 186 LYS A O 1
ATOM 1553 N N . VAL A 1 187 ? -33.847 21.825 -4.587 1.00 37.00 187 VAL A N 1
ATOM 1554 C CA . VAL A 1 187 ? -33.338 21.177 -5.808 1.00 37.00 187 VAL A CA 1
ATOM 1555 C C . VAL A 1 187 ? -31.816 21.240 -5.888 1.00 37.00 187 VAL A C 1
ATOM 1557 O O . VAL A 1 187 ? -31.269 22.310 -5.534 1.00 37.00 187 VAL A O 1
#

Sequence (187 aa):
MGIERYFFLYYKLPASLKTILYKLDRIVNWQPLVRIRAGKFGARIAIRCVSTPFTPEFKCYAGSQWHTLSYRCIQYIHQFVERNPAFVQHDRNTLVPDESFIQSILLNQSMLKIVNDNKRYISWTPPYPAIMGVQDFESMITSGKHFARKFDDKVDAKVLDMLDKHLGEDRENRQEYSYSNSDVYKV

Mean predicted aligned error: 7.13 Å

Radius of gyration: 22.41 Å; Cα contacts (8 Å, |Δi|>4): 214; chains: 1; bounding box: 67×46×48 Å

Foldseek 3Di:
DDLLQLQWFKDADDQVCQVVLVVCQVVQVVDNAKGWDHDPVGIIIIGGHPDAPDDPLQHWDFDDLAADDDPVLVVQLVVCCVVCVVNVVSLVRTDPSSGTSSVSSQVSDPVDDDDPPRLEAFDCVVVDTDADEPVCLVVNVPVSGPYYDDHDCVVHVVSVVVVVVVVVVVVVVVVVVVPPPDPPDDD

Solvent-accessible surface area (backbone atoms only — not comparable to full-atom values): 11135 Å² total; per-residue (Å²): 136,71,78,68,52,70,48,24,42,54,43,84,45,63,69,85,51,24,69,62,43,47,74,39,25,72,70,51,48,70,51,89,55,46,39,50,47,42,58,98,90,44,21,32,44,25,42,48,52,92,73,66,88,58,46,98,83,39,50,85,37,71,58,72,69,63,76,75,76,54,70,68,55,52,53,49,52,53,57,47,50,74,77,33,56,67,50,55,60,50,44,73,28,28,70,70,37,66,28,26,53,64,46,25,60,51,75,61,36,86,91,55,93,81,70,104,67,53,42,61,44,65,48,62,72,54,98,50,73,25,74,51,36,62,91,42,46,68,62,52,76,71,58,80,36,84,44,72,45,39,75,43,65,91,80,35,44,64,35,54,55,53,50,53,49,53,57,47,54,55,48,55,52,52,51,60,63,71,67,55,89,81,68,93,82,74,135

pLDDT: mean 89.68, std 13.14, range [33.25, 98.25]

Secondary structure (DSSP, 8-state):
--GGGGGEEEEEE-GGGHHHHHHHHHHHTTSSSEEEEEETTEEEEEEE-SS-S--SSS------S-----HHHHHHHHHHHHH-HHHHHHHHTSSSGGGTHHHHHHHT-TTS---S--SEEE--SSSSPPPP-GGGHHHHHTS--SEEE---HHHHSHHHHHHHHHHHHHHHHHHHHHT-TT-S---